Protein AF-A0A916B3X2-F1 (afdb_monomer_lite)

Structure (mmCIF, N/CA/C/O backbone):
data_AF-A0A916B3X2-F1
#
_entry.id   AF-A0A916B3X2-F1
#
loop_
_atom_site.group_PDB
_atom_site.id
_atom_site.type_symbol
_atom_site.label_atom_id
_atom_site.label_alt_id
_atom_site.label_comp_id
_atom_site.label_asym_id
_atom_site.label_entity_id
_atom_site.label_seq_id
_atom_site.pdbx_PDB_ins_code
_atom_site.Cartn_x
_atom_site.Cartn_y
_atom_site.Cartn_z
_atom_site.occupancy
_atom_site.B_iso_or_equiv
_atom_site.auth_seq_id
_atom_site.auth_comp_id
_atom_site.auth_asym_id
_atom_site.auth_atom_id
_atom_site.pdbx_PDB_model_num
ATOM 1 N N . MET A 1 1 ? -13.892 13.746 -0.405 1.00 46.38 1 MET A N 1
ATOM 2 C CA . MET A 1 1 ? -12.508 13.239 -0.547 1.00 46.38 1 MET A CA 1
ATOM 3 C C . MET A 1 1 ? -11.479 14.327 -0.901 1.00 46.38 1 MET A C 1
ATOM 5 O O . MET A 1 1 ? -11.494 14.867 -2.006 1.00 46.38 1 MET A O 1
ATOM 9 N N . THR A 1 2 ? -10.559 14.638 0.023 1.00 48.09 2 THR A N 1
ATOM 10 C CA . THR A 1 2 ? -9.383 15.510 -0.202 1.00 48.09 2 THR A CA 1
ATOM 11 C C . THR A 1 2 ? -8.121 14.660 -0.315 1.00 48.09 2 THR A C 1
ATOM 13 O O . THR A 1 2 ? -7.848 13.841 0.558 1.00 48.09 2 THR A O 1
ATOM 16 N N . ILE A 1 3 ? -7.329 14.882 -1.368 1.00 56.41 3 ILE A N 1
ATOM 17 C CA . ILE A 1 3 ? -6.047 14.202 -1.596 1.00 56.41 3 ILE A CA 1
ATOM 18 C C . ILE A 1 3 ? -4.921 15.230 -1.486 1.00 56.41 3 ILE A C 1
ATOM 20 O O . ILE A 1 3 ? -4.857 16.172 -2.278 1.00 56.41 3 ILE A O 1
ATOM 24 N N . LEU A 1 4 ? -4.008 15.033 -0.537 1.00 57.81 4 LEU A N 1
ATOM 25 C CA . LEU A 1 4 ? -2.743 15.756 -0.467 1.00 57.81 4 LEU A CA 1
ATOM 26 C C . LEU A 1 4 ? -1.629 14.848 -0.988 1.00 57.81 4 LEU A C 1
ATOM 28 O O . LEU A 1 4 ? -1.343 13.813 -0.396 1.00 57.81 4 LEU A O 1
ATOM 32 N N . SER A 1 5 ? -0.980 15.252 -2.078 1.00 52.78 5 SER A N 1
ATOM 33 C CA . SER A 1 5 ? 0.181 14.551 -2.628 1.00 52.78 5 SER A CA 1
ATOM 34 C C . SER A 1 5 ? 1.399 15.465 -2.600 1.00 52.78 5 SER A C 1
ATOM 36 O O . SER A 1 5 ? 1.420 16.503 -3.261 1.00 52.78 5 SER A O 1
ATOM 38 N N . LEU A 1 6 ? 2.431 15.054 -1.870 1.00 64.81 6 LEU A N 1
ATOM 39 C CA . LEU A 1 6 ? 3.747 15.680 -1.872 1.00 64.81 6 LEU A CA 1
ATOM 40 C C . LEU A 1 6 ? 4.713 14.777 -2.619 1.00 64.81 6 LEU A C 1
ATOM 42 O O . LEU A 1 6 ? 4.700 13.561 -2.444 1.00 64.81 6 LEU A O 1
ATOM 46 N N . SER A 1 7 ? 5.572 15.363 -3.443 1.00 61.66 7 SER A N 1
ATOM 47 C CA . SER A 1 7 ? 6.546 14.584 -4.190 1.00 61.66 7 SER A CA 1
ATOM 48 C C . SER A 1 7 ? 7.860 15.307 -4.406 1.00 61.66 7 SER A C 1
ATOM 50 O O . SER A 1 7 ? 7.881 16.525 -4.578 1.00 61.66 7 SER A O 1
ATOM 52 N N . LYS A 1 8 ? 8.955 14.545 -4.432 1.00 70.88 8 LYS A N 1
ATOM 53 C CA . LYS A 1 8 ? 10.305 15.066 -4.626 1.00 70.88 8 LYS A CA 1
ATOM 54 C C . L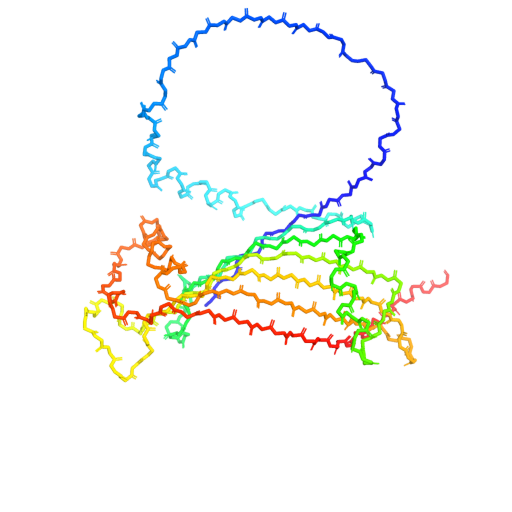YS A 1 8 ? 11.115 14.165 -5.548 1.00 70.88 8 LYS A C 1
ATOM 56 O O . LYS A 1 8 ? 11.146 12.949 -5.368 1.00 70.88 8 LYS A O 1
ATOM 61 N N . CYS A 1 9 ? 11.798 14.780 -6.504 1.00 69.88 9 CYS A N 1
ATOM 62 C CA . CYS A 1 9 ? 12.710 14.104 -7.418 1.00 69.88 9 CYS A CA 1
ATOM 63 C C . CYS A 1 9 ? 14.167 14.289 -6.973 1.00 69.88 9 CYS A C 1
ATOM 65 O O . CYS A 1 9 ? 14.523 15.337 -6.431 1.00 69.88 9 CYS A O 1
ATOM 67 N N . TYR A 1 10 ? 15.012 13.292 -7.232 1.00 68.62 10 TYR A N 1
ATOM 68 C CA . TYR A 1 10 ? 16.447 13.327 -6.943 1.00 68.62 10 TYR A CA 1
ATOM 69 C C . TYR A 1 10 ? 17.249 12.939 -8.192 1.00 68.62 10 TYR A C 1
ATOM 71 O O . TYR A 1 10 ? 16.928 11.945 -8.843 1.00 68.62 10 TYR A O 1
ATOM 79 N N . SER A 1 11 ? 18.312 13.689 -8.501 1.00 63.09 11 SER A N 1
ATOM 80 C CA . SER A 1 11 ? 19.342 13.306 -9.478 1.00 63.09 11 SER A CA 1
ATOM 81 C C . SER A 1 11 ? 20.688 13.130 -8.767 1.00 63.09 11 SER A C 1
ATOM 83 O O . SER A 1 11 ? 21.041 13.905 -7.870 1.00 63.09 11 SER A O 1
ATOM 85 N N . ARG A 1 12 ? 21.458 12.096 -9.123 1.00 57.06 12 ARG A N 1
ATOM 86 C CA . ARG A 1 12 ? 22.863 11.996 -8.721 1.00 57.06 12 ARG A CA 1
ATOM 87 C C . ARG A 1 12 ? 23.694 12.840 -9.679 1.00 57.06 12 ARG A C 1
ATOM 89 O O . ARG A 1 12 ? 24.046 12.396 -10.768 1.00 57.06 12 ARG A O 1
ATOM 96 N N . GLN A 1 13 ? 24.136 14.016 -9.240 1.00 44.09 13 GLN A N 1
ATOM 97 C CA . GLN A 1 13 ? 25.367 14.563 -9.807 1.00 44.09 13 GLN A CA 1
ATOM 98 C C . GLN A 1 13 ? 26.501 13.586 -9.462 1.00 44.09 13 GLN A C 1
ATOM 100 O O . GLN A 1 13 ? 26.776 13.338 -8.286 1.00 44.09 13 GLN A O 1
ATOM 105 N N . ARG A 1 14 ? 27.146 12.982 -10.473 1.00 39.09 14 ARG A N 1
ATOM 106 C CA . ARG A 1 14 ? 28.410 12.260 -10.263 1.00 39.09 14 ARG A CA 1
ATOM 107 C C . ARG A 1 14 ? 29.406 13.268 -9.695 1.00 39.09 14 ARG A C 1
ATOM 109 O O . ARG A 1 14 ? 29.894 14.121 -10.427 1.00 39.09 14 ARG A O 1
ATOM 116 N N . ALA A 1 15 ? 29.687 13.176 -8.400 1.00 34.88 15 ALA A N 1
ATOM 117 C CA . ALA A 1 15 ? 30.745 13.945 -7.769 1.00 34.88 15 ALA A CA 1
ATOM 118 C C . ALA A 1 15 ? 32.089 13.506 -8.367 1.00 34.88 15 ALA A C 1
ATOM 120 O O . ALA A 1 15 ? 32.650 12.475 -7.995 1.00 34.88 15 ALA A O 1
ATOM 121 N N . THR A 1 16 ? 32.590 14.271 -9.333 1.00 30.88 16 THR A N 1
ATOM 122 C CA . THR A 1 16 ? 34.013 14.287 -9.660 1.00 30.88 16 THR A CA 1
ATOM 123 C C . THR A 1 16 ? 34.763 14.852 -8.456 1.00 30.88 16 THR A C 1
ATOM 125 O O . THR A 1 16 ? 34.408 15.893 -7.911 1.00 30.88 16 THR A O 1
ATOM 128 N N . VAL A 1 17 ? 35.758 14.089 -8.022 1.00 35.34 17 VAL A N 1
ATOM 129 C CA . VAL A 1 17 ? 36.706 14.348 -6.936 1.00 35.34 17 VAL A CA 1
ATOM 130 C C . VAL A 1 17 ? 37.280 15.766 -7.002 1.00 35.34 17 VAL A C 1
ATOM 132 O O . VAL A 1 17 ? 37.828 16.114 -8.037 1.00 35.34 17 VAL A O 1
ATOM 135 N N . GLU A 1 18 ? 37.251 16.513 -5.888 1.00 31.47 18 GLU A N 1
ATOM 136 C CA . GLU A 1 18 ? 38.404 17.298 -5.410 1.00 31.47 18 GLU A CA 1
ATOM 137 C C . GLU A 1 18 ? 38.232 17.846 -3.972 1.00 31.47 18 GLU A C 1
ATOM 139 O O . GLU A 1 18 ? 37.487 18.778 -3.701 1.00 31.47 18 GLU A O 1
ATOM 144 N N . SER A 1 19 ? 39.036 17.267 -3.072 1.00 33.69 19 SER A N 1
ATOM 145 C CA . SER A 1 19 ? 39.791 17.908 -1.982 1.00 33.69 19 SER A CA 1
ATOM 146 C C . SER A 1 19 ? 39.107 18.519 -0.731 1.00 33.69 19 SER A C 1
ATOM 148 O O . SER A 1 19 ? 38.342 19.472 -0.776 1.00 33.69 19 SER A O 1
ATOM 150 N N . ASN A 1 20 ? 39.602 18.021 0.412 1.00 31.09 20 ASN A N 1
ATOM 151 C CA . ASN A 1 20 ? 39.911 18.723 1.667 1.00 31.09 20 ASN A CA 1
ATOM 152 C C . ASN A 1 20 ? 38.777 19.203 2.592 1.00 31.09 20 ASN A C 1
ATOM 154 O O . ASN A 1 20 ? 38.354 20.351 2.541 1.00 31.09 20 ASN A O 1
ATOM 158 N N . CYS A 1 21 ? 38.503 18.406 3.633 1.00 25.00 21 CYS A N 1
ATOM 159 C CA . CYS A 1 21 ? 38.534 18.944 4.998 1.00 25.00 21 CYS A CA 1
ATOM 160 C C . CYS A 1 21 ? 38.938 17.852 6.003 1.00 25.00 21 CYS A C 1
ATOM 162 O O . CYS A 1 21 ? 38.231 16.872 6.229 1.00 25.00 21 CYS A O 1
ATOM 164 N N . SER A 1 22 ? 40.128 18.018 6.568 1.00 28.94 22 SER A N 1
ATOM 165 C CA . SER A 1 22 ? 40.747 17.170 7.581 1.00 28.94 22 SER A CA 1
ATOM 166 C C . SER A 1 22 ? 40.235 17.479 8.993 1.00 28.94 22 SER A C 1
ATOM 168 O O . SER A 1 22 ? 40.173 18.641 9.374 1.00 28.94 22 SER A O 1
ATOM 170 N N . LEU A 1 23 ? 39.995 16.408 9.758 1.00 30.09 23 LEU A N 1
ATOM 171 C CA . LEU A 1 23 ? 40.274 16.211 11.193 1.00 30.09 23 LEU A CA 1
ATOM 172 C C . LEU A 1 23 ? 39.857 17.292 12.213 1.00 30.09 23 LEU A C 1
ATOM 174 O O . LEU A 1 23 ? 40.509 18.319 12.343 1.00 30.09 23 LEU A O 1
ATOM 178 N N . ALA A 1 24 ? 38.964 16.903 13.129 1.00 25.80 24 ALA A N 1
ATOM 179 C CA . ALA A 1 24 ? 39.269 16.917 14.565 1.00 25.80 24 ALA A CA 1
ATOM 180 C C . ALA A 1 24 ? 38.352 15.932 15.308 1.00 25.80 24 ALA A C 1
ATOM 182 O O . ALA A 1 24 ? 37.131 16.066 15.319 1.00 25.80 24 ALA A O 1
ATOM 183 N N . ALA A 1 25 ? 38.967 14.917 15.909 1.00 27.64 25 ALA A N 1
ATOM 184 C CA . ALA A 1 25 ? 38.339 14.009 16.852 1.00 27.64 25 ALA A CA 1
ATOM 185 C C . ALA A 1 25 ? 38.455 14.597 18.262 1.00 27.64 25 ALA A C 1
ATOM 187 O O . ALA A 1 25 ? 39.553 14.972 18.665 1.00 27.64 25 ALA A O 1
ATOM 188 N N . GLU A 1 26 ? 37.381 14.565 19.052 1.00 28.20 26 GLU A N 1
ATOM 189 C CA . GLU A 1 26 ? 37.514 14.593 20.509 1.00 28.20 26 GLU A CA 1
ATOM 190 C C . GLU A 1 26 ? 36.511 13.636 21.168 1.00 28.20 26 GLU A C 1
ATOM 192 O O . GLU A 1 26 ? 35.293 13.750 21.041 1.00 28.20 26 GLU A O 1
ATOM 197 N N . LYS A 1 27 ? 37.064 12.631 21.856 1.00 30.81 27 LYS A N 1
ATOM 198 C CA . LYS A 1 27 ? 36.358 11.673 22.711 1.00 30.81 27 LYS A CA 1
ATOM 199 C C . LYS A 1 27 ? 36.011 12.345 24.038 1.00 30.81 27 LYS A C 1
ATOM 201 O O . LYS A 1 27 ? 36.919 12.751 24.759 1.00 30.81 27 LYS A O 1
ATOM 206 N N . LYS A 1 28 ? 34.753 12.249 24.481 1.00 28.11 28 LYS A N 1
ATOM 207 C CA . LYS A 1 28 ? 34.446 12.221 25.921 1.00 28.11 28 LYS A CA 1
ATOM 208 C C . LYS A 1 28 ? 33.270 11.294 26.231 1.00 28.11 28 LYS A C 1
ATOM 210 O O . LYS A 1 28 ? 32.134 11.538 25.848 1.00 28.11 28 LYS A O 1
ATOM 215 N N . LYS A 1 29 ? 33.587 10.204 26.937 1.00 31.88 29 LYS A N 1
ATOM 216 C CA . LYS A 1 29 ? 32.658 9.249 27.559 1.00 31.88 29 LYS A CA 1
ATOM 217 C C . LYS A 1 29 ? 31.767 9.967 28.582 1.00 31.88 29 LYS A C 1
ATOM 219 O O . LYS A 1 29 ? 32.295 10.558 29.524 1.00 31.88 29 LYS A O 1
ATOM 224 N N . ARG A 1 30 ? 30.450 9.776 28.498 1.00 26.91 30 ARG A N 1
ATOM 225 C CA . ARG A 1 30 ? 29.581 9.696 29.681 1.00 26.91 30 ARG A CA 1
ATOM 226 C C . ARG A 1 30 ? 28.404 8.766 29.395 1.00 26.91 30 ARG A C 1
ATOM 228 O O . ARG A 1 30 ? 27.641 8.979 28.467 1.00 26.91 30 ARG A O 1
ATOM 235 N N . SER A 1 31 ? 28.348 7.702 30.187 1.00 29.56 31 SER A N 1
ATOM 236 C CA . SER A 1 31 ? 27.248 6.752 30.291 1.00 29.56 31 SER A CA 1
ATOM 237 C C . SER A 1 31 ? 26.130 7.405 31.095 1.00 29.56 31 SER A C 1
ATOM 239 O O . SER A 1 31 ? 26.364 7.743 32.254 1.00 29.56 31 SER A O 1
ATOM 241 N N . THR A 1 32 ? 24.938 7.514 30.519 1.00 28.05 32 THR A N 1
ATOM 242 C CA . THR A 1 32 ? 23.683 7.693 31.258 1.00 28.05 32 THR A CA 1
ATOM 243 C C . THR A 1 32 ? 22.563 7.025 30.470 1.00 28.05 32 THR A C 1
ATOM 245 O O . THR A 1 32 ? 22.386 7.298 29.287 1.00 28.05 32 THR A O 1
ATOM 248 N N . SER A 1 33 ? 21.878 6.108 31.150 1.00 28.75 33 SER A N 1
ATOM 249 C CA . SER A 1 33 ? 20.656 5.409 30.753 1.00 28.75 33 SER A CA 1
ATOM 250 C C . SER A 1 33 ? 19.617 6.376 30.178 1.00 28.75 33 SER A C 1
ATOM 252 O O . SER A 1 33 ? 19.266 7.339 30.852 1.00 28.75 33 SER A O 1
ATOM 254 N N . ILE A 1 34 ? 19.129 6.114 28.963 1.00 34.81 34 ILE A N 1
ATOM 255 C CA . ILE A 1 34 ? 17.988 6.813 28.354 1.00 34.81 34 ILE A CA 1
ATOM 256 C C . ILE A 1 34 ? 16.871 5.777 28.222 1.00 34.81 34 ILE A C 1
ATOM 258 O O . ILE A 1 34 ? 16.624 5.225 27.157 1.00 34.81 34 ILE A O 1
ATOM 262 N N . ASN A 1 35 ? 16.271 5.454 29.361 1.00 32.94 35 ASN A N 1
ATOM 263 C CA . ASN A 1 35 ? 14.877 5.051 29.424 1.00 32.94 35 ASN A CA 1
ATOM 264 C C . ASN A 1 35 ? 14.185 6.209 30.148 1.00 32.94 35 ASN A C 1
ATOM 266 O O . ASN A 1 35 ? 14.745 6.727 31.113 1.00 32.94 35 ASN A O 1
ATOM 270 N N . ASP A 1 36 ? 13.026 6.607 29.637 1.00 33.47 36 ASP A N 1
ATOM 271 C CA . ASP A 1 36 ? 12.212 7.759 30.037 1.00 33.47 36 ASP A CA 1
ATOM 272 C C . ASP A 1 36 ? 12.739 9.117 29.557 1.00 33.47 36 ASP A C 1
ATOM 274 O O . ASP A 1 36 ? 13.712 9.641 30.086 1.00 33.47 36 ASP A O 1
ATOM 278 N N . GLN A 1 37 ? 12.062 9.671 28.539 1.00 31.58 37 GLN A N 1
ATOM 279 C CA . GLN A 1 37 ? 11.774 11.098 28.268 1.00 31.58 37 GLN A CA 1
ATOM 280 C C . GLN A 1 37 ? 11.573 11.316 26.754 1.00 31.58 37 GLN A C 1
ATOM 282 O O . GLN A 1 37 ? 12.345 12.013 26.098 1.00 31.58 37 GLN A O 1
ATOM 287 N N . ILE A 1 38 ? 10.516 10.733 26.180 1.00 33.00 38 ILE A N 1
ATOM 288 C CA . ILE A 1 38 ? 9.926 11.281 24.949 1.00 33.00 38 ILE A CA 1
ATOM 289 C C . ILE A 1 38 ? 8.885 12.303 25.422 1.00 33.00 38 ILE A C 1
ATOM 291 O O . ILE A 1 38 ? 7.904 11.902 26.051 1.00 33.00 38 ILE A O 1
ATOM 295 N N . PRO A 1 39 ? 9.084 13.619 25.222 1.00 33.72 39 PRO A N 1
ATOM 296 C CA . PRO A 1 39 ? 8.104 14.594 25.659 1.00 33.72 39 PRO A CA 1
ATOM 297 C C . PRO A 1 39 ? 6.879 14.500 24.752 1.00 33.72 39 PRO A C 1
ATOM 299 O O . PRO A 1 39 ? 6.985 14.524 23.527 1.00 33.72 39 PRO A O 1
ATOM 302 N N . PHE A 1 40 ? 5.715 14.408 25.386 1.00 43.06 40 PHE A N 1
ATOM 303 C CA . PHE A 1 40 ? 4.391 14.544 24.794 1.00 43.06 40 PHE A CA 1
ATOM 304 C C . PHE A 1 40 ? 4.333 15.853 23.985 1.00 43.06 40 PHE A C 1
ATOM 306 O O . PHE A 1 40 ? 4.167 16.944 24.539 1.00 43.06 40 PHE A O 1
ATOM 313 N N . VAL A 1 41 ? 4.559 15.772 22.670 1.00 41.22 41 VAL A N 1
ATOM 314 C CA . VAL A 1 41 ? 4.486 16.930 21.772 1.00 41.22 41 VAL A CA 1
ATOM 315 C C . VAL A 1 41 ? 3.034 17.395 21.769 1.00 41.22 41 VAL A C 1
ATOM 317 O O . VAL A 1 41 ? 2.146 16.686 21.308 1.00 41.22 41 VAL A O 1
ATOM 320 N N . SER A 1 42 ? 2.768 18.574 22.340 1.00 47.91 42 SER A N 1
ATOM 321 C CA . SER A 1 42 ? 1.395 19.069 22.481 1.00 47.91 42 SER A CA 1
ATOM 322 C C . SER A 1 42 ? 0.678 19.128 21.123 1.00 47.91 42 SER A C 1
ATOM 324 O O . SER A 1 42 ? 1.266 19.562 20.126 1.00 47.91 42 SER A O 1
ATOM 326 N N . LYS A 1 43 ? -0.615 18.766 21.104 1.00 38.47 43 LYS A N 1
ATOM 327 C CA . LYS A 1 43 ? -1.489 18.723 19.911 1.00 38.47 43 LYS A CA 1
ATOM 328 C C . LYS A 1 43 ? -1.410 19.987 19.027 1.00 38.47 43 LYS A C 1
ATOM 330 O O . LYS A 1 43 ? -1.610 19.920 17.818 1.00 38.47 43 LYS A O 1
ATOM 335 N N . ARG A 1 44 ? -1.064 21.149 19.603 1.00 41.75 44 ARG A N 1
ATOM 336 C CA . ARG A 1 44 ? -0.886 22.427 18.883 1.00 41.75 44 ARG A CA 1
ATOM 337 C C . ARG A 1 44 ? 0.396 22.494 18.047 1.00 41.75 44 ARG A C 1
ATOM 339 O O . ARG A 1 44 ? 0.370 23.063 16.963 1.00 41.75 44 ARG A O 1
ATOM 346 N N . VAL A 1 45 ? 1.497 21.915 18.525 1.00 50.56 45 VAL A N 1
ATOM 347 C CA . VAL A 1 45 ? 2.792 21.921 17.817 1.00 50.56 45 VAL A CA 1
ATOM 348 C C . VAL A 1 45 ? 2.738 20.991 16.604 1.00 50.56 45 VAL A C 1
ATOM 350 O O . VAL A 1 45 ? 3.233 21.346 15.538 1.00 50.56 45 VAL A O 1
ATOM 353 N N . PHE A 1 46 ? 2.047 19.854 16.728 1.00 47.66 46 PHE A N 1
ATOM 354 C CA . PHE A 1 46 ? 1.835 18.924 15.619 1.00 47.66 46 PHE A CA 1
ATOM 355 C C . PHE A 1 46 ? 0.911 19.508 14.533 1.00 47.66 46 PHE A C 1
ATOM 357 O O . PHE A 1 46 ? 1.247 19.444 13.354 1.00 47.66 46 PHE A O 1
ATOM 364 N N . ARG A 1 47 ? -0.183 20.193 14.917 1.00 40.38 47 ARG A N 1
ATOM 365 C CA . ARG A 1 47 ? -1.055 20.923 13.970 1.00 40.38 47 ARG A CA 1
ATOM 366 C C . ARG A 1 47 ? -0.293 21.979 13.157 1.00 40.38 47 ARG A C 1
ATOM 368 O O . ARG A 1 47 ? -0.534 22.101 11.963 1.00 40.38 47 ARG A O 1
ATOM 375 N N . VAL A 1 48 ? 0.649 22.707 13.767 1.00 48.31 48 VAL A N 1
ATOM 376 C CA . VAL A 1 48 ? 1.481 23.706 13.063 1.00 48.31 48 VAL A CA 1
ATOM 377 C C . VAL A 1 48 ? 2.520 23.049 12.147 1.00 48.31 48 VAL A C 1
ATOM 379 O O . VAL A 1 48 ? 2.764 23.567 11.061 1.00 48.31 48 VAL A O 1
ATOM 382 N N . LEU A 1 49 ? 3.095 21.906 12.535 1.00 46.94 49 LEU A N 1
ATOM 383 C CA . LEU A 1 49 ? 4.036 21.146 11.698 1.00 46.94 49 LEU A CA 1
ATOM 384 C C . LEU A 1 49 ? 3.364 20.509 10.470 1.00 46.94 49 LEU A C 1
ATOM 386 O O . LEU A 1 49 ? 3.975 20.421 9.410 1.00 46.94 49 LEU A O 1
ATOM 390 N N . LEU A 1 50 ? 2.099 20.104 10.589 1.00 43.62 50 LEU A N 1
ATOM 391 C CA . LEU A 1 50 ? 1.346 19.506 9.485 1.00 43.62 50 LEU A CA 1
ATOM 392 C C . LEU A 1 50 ? 0.793 20.575 8.520 1.00 43.62 50 LEU A C 1
ATOM 394 O O . LEU A 1 50 ? 0.830 20.389 7.306 1.00 43.62 50 LEU A O 1
ATOM 398 N N . LEU A 1 51 ? 0.392 21.745 9.042 1.00 40.59 51 LEU A N 1
ATOM 399 C CA . LEU A 1 51 ? 0.059 22.934 8.238 1.00 40.59 51 LEU A CA 1
ATOM 400 C C . LEU A 1 51 ? 1.283 23.588 7.579 1.00 40.59 51 LEU A C 1
ATOM 402 O O . LEU A 1 51 ? 1.147 24.170 6.505 1.00 40.59 51 LEU A O 1
ATOM 406 N N . SER A 1 52 ? 2.479 23.491 8.167 1.00 39.53 52 SER A N 1
ATOM 407 C CA . SER A 1 52 ? 3.703 23.977 7.516 1.00 39.53 52 SER A CA 1
ATOM 408 C C . SER A 1 52 ? 4.188 23.040 6.405 1.00 39.53 52 SER A C 1
ATOM 410 O O . SER A 1 52 ? 4.765 23.515 5.426 1.00 39.53 52 SER A O 1
ATOM 412 N N . LEU A 1 53 ? 3.869 21.741 6.484 1.00 41.50 53 LEU A N 1
ATOM 413 C CA . LEU A 1 53 ? 4.093 20.778 5.399 1.00 41.50 53 LEU A CA 1
ATOM 414 C C . LEU A 1 53 ? 3.194 21.050 4.173 1.00 41.50 53 LEU A C 1
ATOM 416 O O . LEU A 1 53 ? 3.598 20.777 3.044 1.00 41.50 53 LEU A O 1
ATOM 420 N N . LEU A 1 54 ? 2.017 21.652 4.385 1.00 38.69 54 LEU A N 1
ATOM 421 C CA . LEU A 1 54 ? 1.043 22.029 3.348 1.00 38.69 54 LEU A CA 1
ATOM 422 C C . LEU A 1 54 ? 1.457 23.240 2.483 1.00 38.69 54 LEU A C 1
ATOM 424 O O . LEU A 1 54 ? 0.870 23.440 1.423 1.00 38.69 54 LEU A O 1
ATOM 428 N N . VAL A 1 55 ? 2.455 24.042 2.885 1.00 37.00 55 VAL A N 1
ATOM 429 C CA . VAL A 1 55 ? 2.814 25.303 2.184 1.00 37.00 55 VAL A CA 1
ATOM 430 C C . VAL A 1 55 ? 4.167 25.247 1.461 1.00 37.00 55 VAL A C 1
ATOM 432 O O . VAL A 1 55 ? 4.510 26.161 0.713 1.00 37.00 55 VAL A O 1
ATOM 435 N N . THR A 1 56 ? 4.922 24.151 1.554 1.00 39.00 56 THR A N 1
ATOM 436 C CA . THR A 1 56 ? 6.099 23.977 0.684 1.00 39.00 56 THR A CA 1
ATOM 437 C C . THR A 1 56 ? 5.703 23.286 -0.615 1.00 39.00 56 THR A C 1
ATOM 439 O O . THR A 1 56 ? 5.942 22.100 -0.815 1.00 39.00 56 THR A O 1
ATOM 442 N N . GLY A 1 57 ? 5.090 24.051 -1.520 1.00 40.47 57 GLY A N 1
ATOM 443 C CA . GLY A 1 57 ? 5.095 23.708 -2.937 1.00 40.47 57 GLY A CA 1
ATOM 444 C C . GLY A 1 57 ? 6.548 23.669 -3.396 1.00 40.47 57 GLY A C 1
ATOM 445 O O . GLY A 1 57 ? 7.150 24.711 -3.644 1.00 40.47 57 GLY A O 1
ATOM 446 N N . ILE A 1 58 ? 7.151 22.479 -3.412 1.00 42.91 58 ILE A N 1
ATOM 447 C CA . ILE A 1 58 ? 8.486 22.300 -3.972 1.00 42.91 58 ILE A CA 1
ATOM 448 C C . ILE A 1 58 ? 8.321 22.499 -5.470 1.00 42.91 58 ILE A C 1
ATOM 450 O O . ILE A 1 58 ? 7.774 21.648 -6.168 1.00 42.91 58 ILE A O 1
ATOM 454 N N . ASP A 1 59 ? 8.763 23.665 -5.919 1.00 36.06 59 ASP A N 1
ATOM 455 C CA . ASP A 1 59 ? 8.879 24.057 -7.311 1.00 36.06 59 ASP A CA 1
ATOM 456 C C . ASP A 1 59 ? 9.774 23.021 -8.012 1.00 36.06 59 ASP A C 1
ATOM 458 O O . ASP A 1 59 ? 11.006 23.080 -7.970 1.00 36.06 59 ASP A O 1
ATOM 462 N N . CYS A 1 60 ? 9.156 21.975 -8.566 1.00 39.34 60 CYS A N 1
ATOM 463 C CA . CYS A 1 60 ? 9.842 20.974 -9.364 1.00 39.34 60 CYS A CA 1
ATOM 464 C C . CYS A 1 60 ? 10.127 21.620 -10.717 1.00 39.34 60 CYS A C 1
ATOM 466 O O . CYS A 1 60 ? 9.389 21.457 -11.688 1.00 39.34 60 CYS A O 1
ATOM 468 N N . ARG A 1 61 ? 11.193 22.421 -10.766 1.00 37.50 61 ARG A N 1
ATOM 469 C CA . ARG A 1 61 ? 11.770 22.855 -12.033 1.00 37.50 61 ARG A CA 1
ATOM 470 C C . ARG A 1 61 ? 12.273 21.615 -12.752 1.00 37.50 61 ARG A C 1
ATOM 472 O O . ARG A 1 61 ? 13.237 21.013 -12.298 1.00 37.50 61 ARG A O 1
ATOM 479 N N . ALA A 1 62 ? 11.576 21.258 -13.828 1.00 36.88 62 ALA A N 1
ATOM 480 C CA . ALA A 1 62 ? 11.858 20.130 -14.699 1.00 36.88 62 ALA A CA 1
ATOM 481 C C . ALA A 1 62 ? 13.328 20.125 -15.147 1.00 36.88 62 ALA A C 1
ATOM 483 O O . ALA A 1 62 ? 13.724 20.870 -16.039 1.00 36.88 62 ALA A O 1
ATOM 484 N N . GLU A 1 63 ? 14.127 19.271 -14.517 1.00 40.56 63 GLU A N 1
ATOM 485 C CA . GLU A 1 63 ? 15.435 18.847 -15.000 1.00 40.56 63 GLU A CA 1
ATOM 486 C C . GLU A 1 63 ? 15.234 17.427 -15.552 1.00 40.56 63 GLU A C 1
ATOM 488 O O . GLU A 1 63 ? 14.762 16.540 -14.845 1.00 40.56 63 GLU A O 1
ATOM 493 N N . GLU A 1 64 ? 15.477 17.224 -16.849 1.00 49.19 64 GLU A N 1
ATOM 494 C CA . GLU A 1 64 ? 14.955 16.086 -17.634 1.00 49.19 64 GLU A CA 1
ATOM 495 C C . GLU A 1 64 ? 15.438 14.680 -17.213 1.00 49.19 64 GLU A C 1
ATOM 497 O O . GLU A 1 64 ? 14.949 13.690 -17.751 1.00 49.19 64 GLU A O 1
ATOM 502 N N . ASN A 1 65 ? 16.343 14.545 -16.238 1.00 55.62 65 ASN A N 1
ATOM 503 C CA . ASN A 1 65 ? 16.874 13.254 -15.790 1.00 55.62 65 ASN A CA 1
ATOM 504 C C . ASN A 1 65 ? 16.934 13.161 -14.261 1.00 55.62 65 ASN A C 1
ATOM 506 O O . ASN A 1 65 ? 17.963 13.428 -13.640 1.00 55.62 65 ASN A O 1
ATOM 510 N N . TYR A 1 66 ? 15.826 12.752 -13.648 1.00 64.31 66 TYR A N 1
ATOM 511 C CA . TYR A 1 66 ? 15.815 12.333 -12.248 1.00 64.31 66 TYR A CA 1
ATOM 512 C C . TYR A 1 66 ? 16.001 10.827 -12.150 1.00 64.31 66 TYR A C 1
ATOM 514 O O . TYR A 1 66 ? 15.294 10.070 -12.818 1.00 64.31 66 TYR A O 1
ATOM 522 N N . ASP A 1 67 ? 16.912 10.406 -11.279 1.00 81.06 67 ASP A N 1
ATOM 523 C CA . ASP A 1 67 ? 17.214 8.997 -11.031 1.00 81.06 67 ASP A CA 1
ATOM 524 C C . ASP A 1 67 ? 16.173 8.353 -10.124 1.00 81.06 67 ASP A C 1
ATOM 526 O O . ASP A 1 67 ? 15.949 7.150 -10.203 1.00 81.06 67 ASP A O 1
ATOM 530 N N . SER A 1 68 ? 15.523 9.140 -9.263 1.00 85.81 68 SER A N 1
ATOM 531 C CA . SER A 1 68 ? 14.484 8.635 -8.374 1.00 85.81 68 SER A CA 1
ATOM 532 C C . SER A 1 68 ? 13.441 9.684 -8.006 1.00 85.81 68 SER A C 1
ATOM 534 O O . SER A 1 68 ? 13.657 10.893 -8.120 1.00 85.81 68 SER A O 1
ATOM 536 N N . PHE A 1 69 ? 12.293 9.192 -7.561 1.00 86.31 69 PHE A N 1
ATOM 537 C CA . PHE A 1 69 ? 11.127 9.953 -7.155 1.00 86.31 69 PHE A CA 1
ATOM 538 C C . PHE A 1 69 ? 10.583 9.379 -5.852 1.00 86.31 69 PHE A C 1
ATOM 540 O O . PHE A 1 69 ? 10.476 8.164 -5.699 1.00 86.31 69 PHE A O 1
ATOM 547 N N . ILE A 1 70 ? 10.226 10.259 -4.927 1.00 88.31 70 ILE A N 1
ATOM 548 C CA . ILE A 1 70 ? 9.537 9.924 -3.685 1.00 88.31 70 ILE A CA 1
ATOM 549 C C . ILE A 1 70 ? 8.205 10.664 -3.674 1.00 88.31 70 ILE A C 1
ATOM 551 O O . ILE A 1 70 ? 8.159 11.841 -4.034 1.00 88.31 70 ILE A O 1
ATOM 555 N N . SER A 1 71 ? 7.142 10.002 -3.229 1.00 85.69 71 SER A N 1
ATOM 556 C CA . SER A 1 71 ? 5.835 10.607 -3.006 1.00 85.69 71 SER A CA 1
ATOM 557 C C . SER A 1 71 ? 5.237 10.169 -1.680 1.00 85.69 71 SER A C 1
ATOM 559 O O . SER A 1 71 ? 5.397 9.028 -1.260 1.00 85.69 71 SER A O 1
ATOM 561 N N . LEU A 1 72 ? 4.547 11.100 -1.033 1.00 85.06 72 LEU A N 1
ATOM 562 C CA . LEU A 1 72 ? 3.642 10.847 0.072 1.00 85.06 72 LEU A CA 1
ATOM 563 C C . LEU A 1 72 ? 2.250 11.304 -0.363 1.00 85.06 72 LEU A C 1
ATOM 565 O O . LEU A 1 72 ? 2.076 12.465 -0.733 1.00 85.06 72 LEU A O 1
ATOM 569 N N . GLN A 1 73 ? 1.281 10.402 -0.306 1.00 84.31 73 GLN A N 1
ATOM 570 C CA . GLN A 1 73 ? -0.121 10.657 -0.592 1.00 84.31 73 GLN A CA 1
ATOM 571 C C . GLN A 1 73 ? -0.928 10.395 0.675 1.00 84.31 73 GLN A C 1
ATOM 573 O O . GLN A 1 73 ? -0.826 9.327 1.275 1.00 84.31 73 GLN A O 1
ATOM 578 N N . LEU A 1 74 ? -1.703 11.391 1.084 1.00 81.62 74 LEU A N 1
ATOM 579 C CA . LEU A 1 74 ? -2.640 11.311 2.193 1.00 81.62 74 LEU A CA 1
ATOM 580 C C . LEU A 1 74 ? -4.023 11.644 1.647 1.00 81.62 74 LEU A C 1
ATOM 582 O O . LEU A 1 74 ? -4.242 12.722 1.093 1.00 81.62 74 LEU A O 1
ATOM 586 N N . GLU A 1 75 ? -4.941 10.708 1.795 1.00 74.56 75 GLU A N 1
ATOM 587 C CA . GLU A 1 75 ? -6.331 10.819 1.396 1.00 74.56 75 GLU A CA 1
ATOM 588 C C . GLU A 1 75 ? -7.177 10.798 2.656 1.00 74.56 75 GLU A C 1
ATOM 590 O O . GLU A 1 75 ? -7.030 9.928 3.515 1.00 74.56 75 GLU A O 1
ATOM 595 N N . ASN A 1 76 ? -8.037 11.793 2.795 1.00 67.44 76 ASN A N 1
ATOM 596 C CA . ASN A 1 76 ? -8.947 11.865 3.921 1.00 67.44 76 ASN A CA 1
ATOM 597 C C . ASN A 1 76 ? -10.284 12.428 3.447 1.00 67.44 76 ASN A C 1
ATOM 599 O O . ASN A 1 76 ? -10.325 13.302 2.571 1.00 67.44 76 ASN A O 1
ATOM 603 N N . ASP A 1 77 ? -11.370 11.949 4.038 1.00 58.34 77 ASP A N 1
ATOM 604 C CA . ASP A 1 77 ? -12.703 12.474 3.785 1.00 58.34 77 ASP A CA 1
ATOM 605 C C . ASP A 1 77 ? -13.101 13.668 4.672 1.00 58.34 77 ASP A C 1
ATOM 607 O O . ASP A 1 77 ? -14.191 14.202 4.519 1.00 58.34 77 ASP A O 1
ATOM 611 N N . LEU A 1 78 ? -12.177 14.198 5.490 1.00 48.34 78 LEU A N 1
ATOM 612 C CA . LEU A 1 78 ? -12.331 15.392 6.354 1.00 48.34 78 LEU A CA 1
ATOM 613 C C . LEU A 1 78 ? -12.977 16.645 5.707 1.00 48.34 78 LEU A C 1
ATOM 615 O O . LEU A 1 78 ? -13.273 17.605 6.415 1.00 48.34 78 LEU A O 1
ATOM 619 N N . TRP A 1 79 ? -13.148 16.693 4.382 1.00 44.88 79 TRP A N 1
ATOM 620 C CA . TRP A 1 79 ? -13.651 17.864 3.651 1.00 44.88 79 TRP A CA 1
ATOM 621 C C . TRP A 1 79 ? -14.672 17.532 2.545 1.00 44.88 79 TRP A C 1
ATOM 623 O O . TRP A 1 79 ? -15.005 18.411 1.748 1.00 44.88 79 TRP A O 1
ATOM 633 N N . GLY A 1 80 ? -15.136 16.282 2.442 1.00 40.75 80 GLY A N 1
ATOM 634 C CA . GLY A 1 80 ? -16.157 15.868 1.478 1.00 40.75 80 GLY A CA 1
ATOM 635 C C . GLY A 1 80 ? -17.549 15.928 2.094 1.00 40.75 80 GLY A C 1
ATOM 636 O O . GLY A 1 80 ? -17.766 15.438 3.191 1.00 40.75 80 GLY A O 1
ATOM 637 N N . SER A 1 81 ? -18.507 16.540 1.406 1.00 40.25 81 SER A N 1
ATOM 638 C CA . SER A 1 81 ? -19.926 16.420 1.747 1.00 40.25 81 SER A CA 1
ATOM 639 C C . SER A 1 81 ? -20.333 14.942 1.797 1.00 40.25 81 SER A C 1
ATOM 641 O O . SER A 1 81 ? -20.208 14.319 0.753 1.00 40.25 81 SER A O 1
ATOM 643 N N . ASN A 1 82 ? -20.775 14.443 2.964 1.00 44.38 82 ASN A N 1
ATOM 644 C CA . ASN A 1 82 ? -21.656 13.300 3.328 1.00 44.38 82 ASN A CA 1
ATOM 645 C C . ASN A 1 82 ? -22.051 12.176 2.320 1.00 44.38 82 ASN A C 1
ATOM 647 O O . ASN A 1 82 ? -22.951 11.400 2.627 1.00 44.38 82 ASN A O 1
ATOM 651 N N . ASP A 1 83 ? -21.434 12.040 1.150 1.00 44.66 83 ASP A N 1
ATOM 652 C CA . ASP A 1 83 ? -21.876 11.153 0.066 1.00 44.66 83 ASP A CA 1
ATOM 653 C C . ASP A 1 83 ? -20.903 9.988 -0.199 1.00 44.66 83 ASP A C 1
ATOM 655 O O . ASP A 1 83 ? -21.342 8.935 -0.672 1.00 44.66 83 ASP A O 1
ATOM 659 N N . ASP A 1 84 ? -19.622 10.096 0.175 1.00 43.50 84 ASP A N 1
ATOM 660 C CA . ASP A 1 84 ? -18.629 9.018 0.023 1.00 43.50 84 ASP A CA 1
ATOM 661 C C . ASP A 1 84 ? -18.557 8.162 1.300 1.00 43.50 84 ASP A C 1
ATOM 663 O O . ASP A 1 84 ? -17.541 8.071 1.977 1.00 43.50 84 ASP A O 1
ATOM 667 N N . ARG A 1 85 ? -19.672 7.505 1.628 1.00 49.75 85 ARG A N 1
ATOM 668 C CA . ARG A 1 85 ? -19.970 6.822 2.909 1.00 49.75 85 ARG A CA 1
ATOM 669 C C . ARG A 1 85 ? -19.013 5.704 3.368 1.00 49.75 85 ARG A C 1
ATOM 671 O O . ARG A 1 85 ? -19.316 4.994 4.313 1.00 49.75 85 ARG A O 1
ATOM 678 N N . PHE A 1 86 ? -17.902 5.464 2.677 1.00 53.66 86 PHE A N 1
ATOM 679 C CA . PHE A 1 86 ? -17.381 4.114 2.487 1.00 53.66 86 PHE A CA 1
ATOM 680 C C . PHE A 1 86 ? -15.848 3.976 2.481 1.00 53.66 86 PHE A C 1
ATOM 682 O O . PHE A 1 86 ? -15.368 2.841 2.459 1.00 53.66 86 PHE A O 1
ATOM 689 N N . TYR A 1 87 ? -15.084 5.075 2.497 1.00 54.81 87 TYR A N 1
ATOM 690 C CA . TYR A 1 87 ? -13.615 5.090 2.567 1.00 54.81 87 TYR A CA 1
ATOM 691 C C . TYR A 1 87 ? -13.152 6.229 3.477 1.00 54.81 87 TYR A C 1
ATOM 693 O O . TYR A 1 87 ? -13.368 7.398 3.171 1.00 54.81 87 TYR A O 1
ATOM 701 N N . THR A 1 88 ? -12.511 5.882 4.589 1.00 61.31 88 THR A N 1
ATOM 702 C CA . THR A 1 88 ? -12.304 6.816 5.705 1.00 61.31 88 THR A CA 1
ATOM 703 C C . THR A 1 88 ? -10.945 7.499 5.612 1.00 61.31 88 THR A C 1
ATOM 705 O O . THR A 1 88 ? -10.818 8.710 5.813 1.00 61.31 88 THR A O 1
ATOM 708 N N . HIS A 1 89 ? -9.905 6.730 5.286 1.00 73.81 89 HIS A N 1
ATOM 709 C CA . HIS A 1 89 ? -8.543 7.240 5.228 1.00 73.81 89 HIS A CA 1
ATOM 710 C C . HIS A 1 89 ? -7.644 6.348 4.377 1.00 73.81 89 HIS A C 1
ATOM 712 O O . HIS A 1 89 ? -7.698 5.122 4.476 1.00 73.81 89 HIS A O 1
ATOM 718 N N . GLY A 1 90 ? -6.755 6.965 3.603 1.00 81.00 90 GLY A N 1
ATOM 719 C CA . GLY A 1 90 ? -5.654 6.259 2.965 1.00 81.00 90 GLY A CA 1
ATOM 720 C C . GLY A 1 90 ? -4.360 7.029 3.082 1.00 81.00 90 GLY A C 1
ATOM 721 O O . GLY A 1 90 ? -4.300 8.220 2.785 1.00 81.00 90 GLY A O 1
ATOM 722 N N . SER A 1 91 ? -3.298 6.345 3.479 1.00 87.38 91 SER A N 1
ATOM 723 C CA . SER A 1 91 ? -1.959 6.918 3.499 1.00 87.38 91 SER A CA 1
ATOM 724 C C . SER A 1 91 ? -1.014 6.042 2.703 1.00 87.38 91 SER A C 1
ATOM 726 O O . SER A 1 91 ? -1.122 4.815 2.701 1.00 87.38 91 SER A O 1
ATOM 728 N N . LYS A 1 92 ? -0.111 6.675 1.959 1.00 91.38 92 LYS A N 1
ATOM 729 C CA . LYS A 1 92 ? 0.753 5.961 1.033 1.00 91.38 92 LYS A CA 1
ATOM 730 C C . LYS A 1 92 ? 2.069 6.677 0.832 1.00 91.38 92 LYS A C 1
ATOM 732 O O . LYS A 1 92 ? 2.102 7.858 0.497 1.00 91.38 92 LYS A O 1
ATOM 737 N N . PHE A 1 93 ? 3.156 5.942 0.990 1.00 93.25 93 PHE A N 1
ATOM 738 C CA . PHE A 1 93 ? 4.498 6.384 0.659 1.00 93.25 93 PHE A CA 1
ATOM 739 C C . PHE A 1 93 ? 5.015 5.563 -0.514 1.00 93.25 93 PHE A C 1
ATOM 741 O O . PHE A 1 93 ? 5.038 4.337 -0.449 1.00 93.25 93 PHE A O 1
ATOM 748 N N . SER A 1 94 ? 5.480 6.236 -1.559 1.00 92.44 94 SER A N 1
ATOM 749 C CA . SER A 1 94 ? 5.990 5.611 -2.775 1.00 92.44 94 SER A CA 1
ATOM 750 C C . SER A 1 94 ? 7.416 6.079 -3.043 1.00 92.44 94 SER A C 1
ATOM 752 O O . SER A 1 94 ? 7.725 7.267 -2.961 1.00 92.44 94 SER A O 1
ATOM 754 N N . TRP A 1 95 ? 8.279 5.153 -3.440 1.00 93.12 95 TRP A N 1
ATOM 755 C CA . TRP A 1 95 ? 9.615 5.423 -3.952 1.00 93.12 95 TRP A CA 1
ATOM 756 C C . TRP A 1 95 ? 9.798 4.693 -5.280 1.00 93.12 95 TRP A C 1
ATOM 758 O O . TRP A 1 95 ? 9.553 3.494 -5.377 1.00 93.12 95 TRP A O 1
ATOM 768 N N . ALA A 1 96 ? 10.228 5.411 -6.311 1.00 90.69 96 ALA A N 1
ATOM 769 C CA . ALA A 1 96 ? 10.520 4.866 -7.629 1.00 90.69 96 ALA A CA 1
ATOM 770 C C . ALA A 1 96 ? 11.911 5.308 -8.081 1.00 90.69 96 ALA A C 1
ATOM 772 O O . ALA A 1 96 ? 12.350 6.414 -7.768 1.00 90.69 96 ALA A O 1
ATOM 773 N N . THR A 1 97 ? 12.604 4.458 -8.828 1.00 89.88 97 THR A N 1
ATOM 774 C CA . THR A 1 97 ? 13.974 4.697 -9.282 1.00 89.88 97 THR A CA 1
ATOM 775 C C . THR A 1 97 ? 14.207 4.138 -10.685 1.00 89.88 97 THR A C 1
ATOM 777 O O . THR A 1 97 ? 13.511 3.217 -11.123 1.00 89.88 97 THR A O 1
ATOM 780 N N . ASN A 1 98 ? 15.183 4.711 -11.388 1.00 87.94 98 ASN A N 1
ATOM 781 C CA . ASN A 1 98 ? 15.706 4.211 -12.660 1.00 87.94 98 ASN A CA 1
ATOM 782 C C . ASN A 1 98 ? 16.876 3.224 -12.458 1.00 87.94 98 ASN A C 1
ATOM 784 O O . ASN A 1 98 ? 17.431 2.731 -13.437 1.00 87.94 98 ASN A O 1
ATOM 788 N N . GLU A 1 99 ? 17.290 2.964 -11.211 1.00 88.69 99 GLU A N 1
ATOM 789 C CA . GLU A 1 99 ? 18.244 1.889 -10.910 1.00 88.69 99 GLU A CA 1
ATOM 790 C C . GLU A 1 99 ? 17.679 0.532 -11.376 1.00 88.69 99 GLU A C 1
ATOM 792 O O . GLU A 1 99 ? 16.454 0.360 -11.391 1.00 88.69 99 GLU A O 1
ATOM 797 N N . PRO A 1 100 ? 18.535 -0.446 -11.728 1.00 88.94 100 PRO A N 1
ATOM 798 C CA . PRO A 1 100 ? 18.075 -1.758 -12.169 1.00 88.94 100 PRO A CA 1
ATOM 799 C C . PRO A 1 100 ? 17.149 -2.419 -11.147 1.00 88.94 100 PRO A C 1
ATOM 801 O O . PRO A 1 100 ? 17.428 -2.415 -9.944 1.00 88.94 100 PRO A O 1
ATOM 804 N N . ALA A 1 101 ? 16.055 -3.005 -11.627 1.00 92.19 101 ALA A N 1
ATOM 805 C CA . ALA A 1 101 ? 15.116 -3.717 -10.779 1.00 92.19 101 ALA A CA 1
ATOM 806 C C . ALA A 1 101 ? 15.767 -4.925 -10.075 1.00 92.19 101 ALA A C 1
ATOM 808 O O . ALA A 1 101 ? 16.636 -5.593 -10.649 1.00 92.19 101 ALA A O 1
ATOM 809 N N . PRO A 1 102 ? 15.311 -5.270 -8.856 1.00 92.94 102 PRO A N 1
ATOM 810 C CA . PRO A 1 102 ? 15.649 -6.535 -8.221 1.00 92.94 102 PRO A CA 1
ATOM 811 C C . PRO A 1 102 ? 15.441 -7.727 -9.160 1.00 92.94 102 PRO A C 1
ATOM 813 O O . PRO A 1 102 ? 14.421 -7.825 -9.846 1.00 92.94 102 PRO A O 1
ATOM 816 N N . GLU A 1 103 ? 16.375 -8.679 -9.138 1.00 94.38 103 GLU A N 1
ATOM 817 C CA . GLU A 1 103 ? 16.410 -9.787 -10.101 1.00 94.38 103 GLU A CA 1
ATOM 818 C C . GLU A 1 103 ? 15.101 -10.594 -10.146 1.00 94.38 103 GLU A C 1
ATOM 820 O O . GLU A 1 103 ? 14.678 -11.034 -11.214 1.00 94.38 103 GLU A O 1
ATOM 825 N N . PHE A 1 104 ? 14.420 -10.756 -9.007 1.00 94.38 104 PHE A N 1
ATOM 826 C CA . PHE A 1 104 ? 13.156 -11.492 -8.948 1.00 94.38 104 PHE A CA 1
ATOM 827 C C . PHE A 1 104 ? 12.042 -10.827 -9.775 1.00 94.38 104 PHE A C 1
ATOM 829 O O . PHE A 1 104 ? 11.270 -11.539 -10.415 1.00 94.38 104 PHE A O 1
ATOM 836 N N . LEU A 1 105 ? 11.981 -9.488 -9.820 1.00 93.94 105 LEU A N 1
ATOM 837 C CA . LEU A 1 105 ? 11.021 -8.763 -10.657 1.00 93.94 105 LEU A CA 1
ATOM 838 C C . LEU A 1 105 ? 11.356 -8.961 -12.132 1.00 93.94 105 LEU A C 1
ATOM 840 O O . LEU A 1 105 ? 10.471 -9.271 -12.927 1.00 93.94 105 LEU A O 1
ATOM 844 N N . THR A 1 106 ? 12.636 -8.863 -12.492 1.00 93.06 106 THR A N 1
ATOM 845 C CA . THR A 1 106 ? 13.099 -9.079 -13.869 1.00 93.06 106 THR A CA 1
ATOM 846 C C . THR A 1 106 ? 12.788 -10.497 -14.346 1.00 93.06 106 THR A C 1
ATOM 848 O O . THR A 1 106 ? 12.189 -10.659 -15.410 1.00 93.06 106 THR A O 1
ATOM 851 N N . ARG A 1 107 ? 13.083 -11.524 -13.539 1.00 93.94 107 ARG A N 1
ATOM 852 C CA . ARG A 1 107 ? 12.726 -12.922 -13.837 1.00 93.94 107 ARG A CA 1
ATOM 853 C C . ARG A 1 107 ? 11.218 -13.105 -13.982 1.00 93.94 107 ARG A C 1
ATOM 855 O O . ARG A 1 107 ? 10.766 -13.807 -14.880 1.00 93.94 107 ARG A O 1
ATOM 862 N N . LEU A 1 108 ? 10.423 -12.445 -13.142 1.00 92.19 108 LEU A N 1
ATOM 863 C CA . LEU A 1 108 ? 8.968 -12.530 -13.226 1.00 92.19 108 LEU A CA 1
ATOM 864 C C . LEU A 1 108 ? 8.430 -11.936 -14.535 1.00 92.19 108 LEU A C 1
ATOM 866 O O . LEU A 1 108 ? 7.510 -12.500 -15.119 1.00 92.19 108 LEU A O 1
ATOM 870 N N . THR A 1 109 ? 9.037 -10.861 -15.051 1.00 91.88 109 THR A N 1
ATOM 871 C CA . THR A 1 109 ? 8.672 -10.337 -16.380 1.00 91.88 109 THR A CA 1
ATOM 872 C C . THR A 1 109 ? 8.997 -11.306 -17.516 1.00 91.88 109 THR A C 1
ATOM 874 O O . THR A 1 109 ? 8.270 -11.348 -18.501 1.00 91.88 109 THR A O 1
ATOM 877 N N . GLU A 1 110 ? 10.054 -12.110 -17.385 1.00 91.38 110 GLU A N 1
ATOM 878 C CA . GLU A 1 110 ? 10.466 -13.092 -18.399 1.00 91.38 110 GLU A CA 1
ATOM 879 C C . GLU A 1 110 ? 9.536 -14.307 -18.456 1.00 91.38 110 GLU A C 1
ATOM 881 O O . GLU A 1 110 ? 9.382 -14.915 -19.514 1.00 91.38 110 GLU A O 1
ATOM 886 N N . LEU A 1 111 ? 8.870 -14.627 -17.344 1.00 91.81 111 LEU A N 1
ATOM 887 C CA . LEU A 1 111 ? 7.857 -15.681 -17.281 1.00 91.81 111 LEU A CA 1
ATOM 888 C C . LEU A 1 111 ? 6.539 -15.292 -17.970 1.00 91.81 111 LEU A C 1
ATOM 890 O O . LEU A 1 111 ? 5.698 -16.156 -18.216 1.00 91.81 111 LEU A O 1
ATOM 894 N N . LEU A 1 112 ? 6.340 -14.010 -18.287 1.00 89.38 112 LEU A N 1
ATOM 895 C CA . LEU A 1 112 ? 5.097 -13.498 -18.853 1.00 89.38 112 LEU A CA 1
ATOM 896 C C . LEU A 1 112 ? 5.277 -13.223 -20.351 1.00 89.38 112 LEU A C 1
ATOM 898 O O . LEU A 1 112 ? 5.827 -12.186 -20.723 1.00 89.38 112 LEU A O 1
ATOM 902 N N . PRO A 1 113 ? 4.760 -14.086 -21.246 1.00 86.31 113 PRO A N 1
ATOM 903 C CA . PRO A 1 113 ? 5.025 -13.991 -22.686 1.00 86.31 113 PRO A CA 1
ATOM 904 C C . PRO A 1 113 ? 4.461 -12.717 -23.337 1.00 86.31 113 PRO A C 1
ATOM 906 O O . PRO A 1 113 ? 4.846 -12.349 -24.445 1.00 86.31 113 PRO A O 1
ATOM 909 N N . PHE A 1 114 ? 3.537 -12.037 -22.660 1.00 85.44 114 PHE A N 1
ATOM 910 C CA . PHE A 1 114 ? 2.940 -10.776 -23.095 1.00 85.44 114 PHE A CA 1
ATOM 911 C C . PHE A 1 114 ? 3.652 -9.533 -22.534 1.00 85.44 114 PHE A C 1
ATOM 913 O O . PHE A 1 114 ? 3.333 -8.414 -22.952 1.00 85.44 114 PHE A O 1
ATOM 920 N N . TYR A 1 115 ? 4.606 -9.693 -21.610 1.00 89.25 115 TYR A N 1
ATOM 921 C CA . TYR A 1 115 ? 5.353 -8.574 -21.050 1.00 89.25 115 TYR A CA 1
ATOM 922 C C . TYR A 1 115 ? 6.444 -8.134 -22.029 1.00 89.25 115 TYR A C 1
ATOM 924 O O . TYR A 1 115 ? 7.367 -8.876 -22.353 1.00 89.25 115 TYR A O 1
ATOM 932 N N . LYS A 1 116 ? 6.352 -6.891 -22.506 1.00 88.56 116 LYS A N 1
ATOM 933 C CA . LYS A 1 116 ? 7.382 -6.292 -23.366 1.00 88.56 116 LYS A CA 1
ATOM 934 C C . LYS A 1 116 ? 8.274 -5.379 -22.543 1.00 88.56 116 LYS A C 1
ATOM 936 O O . LYS A 1 116 ? 7.772 -4.419 -21.953 1.00 88.56 116 LYS A O 1
ATOM 941 N N . LYS A 1 117 ? 9.574 -5.671 -22.558 1.00 89.25 117 LYS A N 1
ATOM 942 C CA . LYS A 1 117 ? 10.624 -4.789 -22.042 1.00 89.25 117 LYS A CA 1
ATOM 943 C C . LYS A 1 117 ? 10.871 -3.650 -23.039 1.00 89.25 117 LYS A C 1
ATOM 945 O O . LYS A 1 117 ? 10.682 -3.814 -24.245 1.00 89.25 117 LYS A O 1
ATOM 950 N N . GLY A 1 118 ? 11.260 -2.495 -22.523 1.00 86.69 118 GLY A N 1
ATOM 951 C CA . GLY A 1 118 ? 11.508 -1.274 -23.285 1.00 86.69 118 GLY A CA 1
ATOM 952 C C . GLY A 1 118 ? 12.802 -0.593 -22.843 1.00 86.69 118 GLY A C 1
ATOM 953 O O . GLY A 1 118 ? 13.399 -1.022 -21.862 1.00 86.69 118 GLY A O 1
ATOM 954 N N . PRO A 1 119 ? 13.255 0.452 -23.553 1.00 85.06 119 PRO A N 1
ATOM 955 C CA . PRO A 1 119 ? 14.510 1.139 -23.240 1.00 85.06 119 PRO A CA 1
ATOM 956 C C . PRO A 1 119 ? 14.499 1.894 -21.906 1.00 85.06 119 PRO A C 1
ATOM 958 O O . PRO A 1 119 ? 15.563 2.173 -21.367 1.00 85.06 119 PRO A O 1
ATOM 961 N N . ILE A 1 120 ? 13.322 2.255 -21.392 1.00 87.31 120 ILE A N 1
ATOM 962 C CA . ILE A 1 120 ? 13.186 2.945 -20.108 1.00 87.31 120 ILE A CA 1
ATOM 963 C C . ILE A 1 120 ? 12.608 1.947 -19.115 1.00 87.31 120 ILE A C 1
ATOM 965 O O . ILE A 1 120 ? 11.447 1.561 -19.256 1.00 87.31 120 ILE A O 1
ATOM 969 N N . GLU A 1 121 ? 13.408 1.565 -18.127 1.00 90.31 121 GLU A N 1
ATOM 970 C CA . GLU A 1 121 ? 13.011 0.745 -16.983 1.00 90.31 121 GLU A CA 1
ATOM 971 C C . GLU A 1 121 ? 12.846 1.639 -15.750 1.00 90.31 121 GLU A C 1
ATOM 973 O O . GLU A 1 121 ? 13.626 2.564 -15.522 1.00 90.31 121 GLU A O 1
ATOM 978 N N . ARG A 1 122 ? 11.814 1.363 -14.956 1.00 91.00 122 ARG A N 1
ATOM 979 C CA . ARG A 1 122 ? 11.651 1.899 -13.607 1.00 91.00 122 ARG A CA 1
ATOM 980 C C . ARG A 1 122 ? 11.185 0.799 -12.688 1.00 91.00 122 ARG A C 1
ATOM 982 O O . ARG A 1 122 ? 10.304 0.028 -13.062 1.00 91.00 122 ARG A O 1
ATOM 989 N N . HIS A 1 123 ? 11.687 0.781 -11.469 1.00 94.31 123 HIS A N 1
ATOM 990 C CA . HIS A 1 123 ? 11.103 -0.035 -10.417 1.00 94.31 123 HIS A CA 1
ATOM 991 C C . HIS A 1 123 ? 10.803 0.818 -9.197 1.00 94.31 123 HIS A C 1
ATOM 993 O O . HIS A 1 123 ? 11.298 1.938 -9.060 1.00 94.31 123 HIS A O 1
ATOM 999 N N . GLY A 1 124 ? 9.953 0.306 -8.322 1.00 94.44 124 GLY A N 1
ATOM 1000 C CA . GLY A 1 124 ? 9.580 1.039 -7.130 1.00 94.44 124 GLY A CA 1
ATOM 1001 C C . GLY A 1 124 ? 9.024 0.159 -6.037 1.00 94.44 124 GLY A C 1
ATOM 1002 O O . GLY A 1 124 ? 8.701 -1.012 -6.247 1.00 94.44 124 GLY A O 1
ATOM 1003 N N . PHE A 1 125 ? 8.927 0.777 -4.872 1.00 95.81 125 PHE A N 1
ATOM 1004 C CA . PHE A 1 125 ? 8.321 0.238 -3.675 1.00 95.81 125 PHE A CA 1
ATOM 1005 C C . PHE A 1 125 ? 7.315 1.242 -3.149 1.00 95.81 125 PHE A C 1
ATOM 1007 O O . PHE A 1 125 ? 7.506 2.454 -3.253 1.00 95.81 125 PHE A O 1
ATOM 1014 N N . GLU A 1 126 ? 6.249 0.735 -2.568 1.00 95.88 126 GLU A N 1
ATOM 1015 C CA . GLU A 1 126 ? 5.229 1.561 -1.965 1.00 95.88 126 GLU A CA 1
ATOM 1016 C C . GLU A 1 126 ? 4.685 0.855 -0.737 1.00 95.88 126 GLU A C 1
ATOM 1018 O O . GLU A 1 126 ? 4.388 -0.328 -0.790 1.00 95.88 126 GLU A O 1
ATOM 1023 N N . ILE A 1 127 ? 4.575 1.572 0.371 1.00 97.00 127 ILE A N 1
ATOM 1024 C CA . ILE A 1 127 ? 3.867 1.100 1.554 1.00 97.00 127 ILE A CA 1
ATOM 1025 C C . ILE A 1 127 ? 2.638 1.974 1.723 1.00 97.00 127 ILE A C 1
ATOM 1027 O O . ILE A 1 127 ? 2.722 3.199 1.589 1.00 97.00 127 ILE A O 1
ATOM 1031 N N . GLY A 1 128 ? 1.498 1.356 1.982 1.00 95.25 128 GLY A N 1
ATOM 1032 C CA . GLY A 1 128 ? 0.266 2.090 2.191 1.00 95.25 128 GLY A CA 1
ATOM 1033 C C . GLY A 1 128 ? -0.684 1.370 3.121 1.00 95.25 128 GLY A C 1
ATOM 1034 O O . GLY A 1 128 ? -0.562 0.170 3.356 1.00 95.25 128 GLY A O 1
ATOM 1035 N N . GLN A 1 129 ? -1.630 2.134 3.643 1.00 95.00 129 GLN A N 1
ATOM 1036 C CA . GLN A 1 129 ? -2.703 1.653 4.491 1.00 95.00 129 GLN A CA 1
ATOM 1037 C C . GLN A 1 129 ? -4.011 2.271 4.006 1.00 95.00 129 GLN A C 1
ATOM 1039 O O . GLN A 1 129 ? -4.055 3.470 3.725 1.00 95.00 129 GLN A O 1
ATOM 1044 N N . ALA A 1 130 ? -5.053 1.455 3.884 1.00 92.75 130 ALA A N 1
ATOM 1045 C CA . ALA A 1 130 ? -6.408 1.895 3.572 1.00 92.75 130 ALA A CA 1
ATOM 1046 C C . ALA A 1 130 ? -7.349 1.476 4.702 1.00 92.75 130 ALA A C 1
ATOM 1048 O O . ALA A 1 130 ? -7.338 0.311 5.088 1.00 92.75 130 ALA A O 1
ATOM 1049 N N . ILE A 1 131 ? -8.150 2.412 5.208 1.00 90.94 131 ILE A N 1
ATOM 1050 C CA . ILE A 1 131 ? -9.065 2.220 6.337 1.00 90.94 131 ILE A CA 1
ATOM 1051 C C . ILE A 1 131 ? -10.506 2.422 5.863 1.00 90.94 131 ILE A C 1
ATOM 1053 O O . ILE A 1 131 ? -10.826 3.405 5.185 1.00 90.94 131 ILE A O 1
ATOM 1057 N N . PHE A 1 132 ? -11.370 1.495 6.259 1.00 90.06 132 PHE A N 1
ATOM 1058 C CA . PHE A 1 132 ? -12.791 1.451 5.955 1.00 90.06 132 PHE A CA 1
ATOM 1059 C C . PHE A 1 132 ? -13.572 1.356 7.266 1.00 90.06 132 PHE A C 1
ATOM 1061 O O . PHE A 1 132 ? -13.256 0.528 8.120 1.00 90.06 132 PHE A O 1
ATOM 1068 N N . THR A 1 133 ? -14.598 2.188 7.415 1.00 88.56 133 THR A N 1
ATOM 1069 C CA . THR A 1 133 ? -15.486 2.198 8.584 1.00 88.56 133 THR A CA 1
ATOM 1070 C C . THR A 1 133 ? -16.948 2.190 8.135 1.00 88.56 133 THR A C 1
ATOM 1072 O O . THR A 1 133 ? -17.220 2.650 7.022 1.00 88.56 133 THR A O 1
ATOM 1075 N N . PRO A 1 134 ? -17.884 1.690 8.960 1.00 88.31 134 PRO A N 1
ATOM 1076 C CA . PRO A 1 134 ? -19.314 1.897 8.744 1.00 88.31 134 PRO A CA 1
ATOM 1077 C C . PRO A 1 134 ? -19.681 3.387 8.761 1.00 88.31 134 PRO A C 1
ATOM 1079 O O . PRO A 1 134 ? -18.875 4.239 9.150 1.00 88.31 134 PRO A O 1
ATOM 1082 N N . GLU A 1 135 ? -20.912 3.688 8.349 1.00 83.19 135 GLU A N 1
ATOM 1083 C CA . GLU A 1 135 ? -21.482 5.038 8.373 1.00 83.19 135 GLU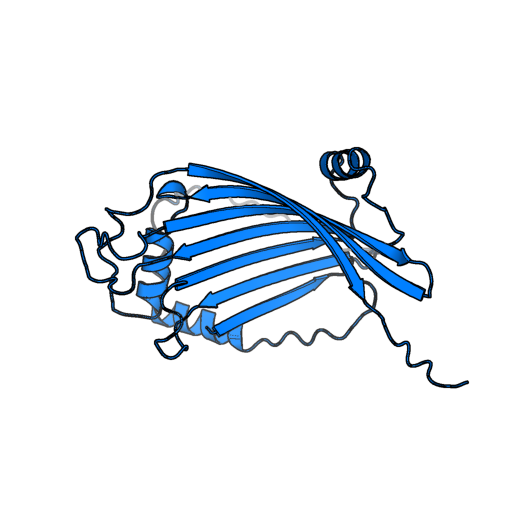 A CA 1
ATOM 1084 C C . GLU A 1 135 ? -21.639 5.559 9.813 1.00 83.19 135 GLU A C 1
ATOM 1086 O O . GLU A 1 135 ? -21.273 6.699 10.100 1.00 83.19 135 GLU A O 1
ATOM 1091 N N . ASP A 1 136 ? -22.127 4.715 10.729 1.00 85.75 136 ASP A N 1
ATOM 1092 C CA . ASP A 1 136 ? -22.195 5.023 12.162 1.00 85.75 136 ASP A CA 1
ATOM 1093 C C . ASP A 1 136 ? -20.949 4.494 12.882 1.00 85.75 136 ASP A C 1
ATOM 1095 O O . ASP A 1 136 ? -20.860 3.318 13.237 1.00 85.75 136 ASP A O 1
ATOM 1099 N N . ILE A 1 137 ? -19.975 5.384 13.088 1.00 85.62 137 ILE A N 1
ATOM 1100 C CA . ILE A 1 137 ? -18.721 5.056 13.776 1.00 85.62 137 ILE A CA 1
ATOM 1101 C C . ILE A 1 137 ? -18.827 5.077 15.309 1.00 85.62 137 ILE A C 1
ATOM 1103 O O . ILE A 1 137 ? -17.906 4.628 15.992 1.00 85.62 137 ILE A O 1
ATOM 1107 N N . GLU A 1 138 ? -19.916 5.609 15.868 1.00 87.06 138 GLU A N 1
ATOM 1108 C CA . GLU A 1 138 ? -20.141 5.660 17.321 1.00 87.06 138 GLU A CA 1
ATOM 1109 C C . GLU A 1 138 ? -20.848 4.392 17.829 1.00 87.06 138 GLU A C 1
ATOM 1111 O O . GLU A 1 138 ? -20.859 4.119 19.035 1.00 87.06 138 GLU A O 1
ATOM 1116 N N . ALA A 1 139 ? -21.408 3.588 16.921 1.00 87.75 139 ALA A N 1
ATOM 1117 C CA . ALA A 1 139 ? -21.970 2.284 17.233 1.00 87.75 139 ALA A CA 1
ATOM 1118 C C . ALA A 1 139 ? -20.905 1.326 17.795 1.00 87.75 139 ALA A C 1
ATOM 1120 O O . ALA A 1 139 ? -19.880 1.046 17.175 1.00 87.75 139 ALA A O 1
ATOM 1121 N N . THR A 1 140 ? -21.186 0.769 18.974 1.00 90.62 140 THR A N 1
ATOM 1122 C CA . THR A 1 140 ? -20.343 -0.246 19.631 1.00 90.62 140 THR A CA 1
ATOM 1123 C C . THR A 1 140 ? -20.654 -1.670 19.171 1.00 90.62 140 THR A C 1
ATOM 1125 O O . THR A 1 140 ? -19.824 -2.568 19.296 1.00 90.62 140 THR A O 1
ATOM 1128 N N . ALA A 1 141 ? -21.873 -1.904 18.683 1.00 91.75 141 ALA A N 1
ATOM 1129 C CA . ALA A 1 141 ? -22.314 -3.204 18.197 1.00 91.75 141 ALA A CA 1
ATOM 1130 C C . ALA A 1 141 ? -22.022 -3.356 16.700 1.00 91.75 141 ALA A C 1
ATOM 1132 O O . ALA A 1 141 ? -22.044 -2.376 15.956 1.00 91.75 141 ALA A O 1
ATOM 1133 N N . LEU A 1 142 ? -21.821 -4.598 16.256 1.00 90.69 142 LEU A N 1
ATOM 1134 C CA . LEU A 1 142 ? -21.744 -4.928 14.836 1.00 90.69 142 LEU A CA 1
ATOM 1135 C C . LEU A 1 142 ? -23.010 -4.461 14.099 1.00 90.69 142 LEU A C 1
ATOM 1137 O O . LEU A 1 142 ? -24.131 -4.786 14.496 1.00 90.69 142 LEU A O 1
ATOM 1141 N N . ILE A 1 143 ? -22.814 -3.746 12.993 1.00 90.56 143 ILE A N 1
ATOM 1142 C CA . ILE A 1 143 ? -23.877 -3.323 12.081 1.00 90.56 143 ILE A CA 1
ATOM 1143 C C . ILE A 1 143 ? -23.921 -4.318 10.918 1.00 90.56 143 ILE A C 1
ATOM 1145 O O . ILE A 1 143 ? -23.125 -4.225 9.991 1.00 90.56 143 ILE A O 1
ATOM 1149 N N . GLU A 1 144 ? -24.832 -5.293 10.971 1.00 90.50 144 GLU A N 1
ATOM 1150 C CA . GLU A 1 144 ? -24.892 -6.387 9.981 1.00 90.50 144 GLU A CA 1
ATOM 1151 C C . GLU A 1 144 ? -25.243 -5.917 8.556 1.00 90.50 144 GLU A C 1
ATOM 1153 O O . GLU A 1 144 ? -24.830 -6.546 7.581 1.00 90.50 144 GLU A O 1
ATOM 1158 N N . ASP A 1 145 ? -25.981 -4.811 8.434 1.00 90.81 145 ASP A N 1
ATOM 1159 C CA . ASP A 1 145 ? -26.441 -4.253 7.155 1.00 90.81 145 ASP A CA 1
ATOM 1160 C C . ASP A 1 145 ? -25.485 -3.190 6.564 1.00 90.81 145 ASP A C 1
ATOM 1162 O O . ASP A 1 145 ? -25.805 -2.568 5.547 1.00 90.81 145 ASP A O 1
ATOM 1166 N N . ASP A 1 146 ? -24.310 -2.980 7.171 1.00 87.69 146 ASP A N 1
ATOM 1167 C CA . ASP A 1 146 ? -23.257 -2.081 6.678 1.00 87.69 146 ASP A CA 1
ATOM 1168 C C . ASP A 1 146 ? -21.896 -2.803 6.623 1.00 87.69 146 ASP A C 1
ATOM 1170 O O . ASP A 1 146 ? -21.753 -3.971 6.987 1.00 87.69 146 ASP A O 1
ATOM 1174 N N . ARG A 1 147 ? -20.867 -2.130 6.106 1.00 86.75 147 ARG A N 1
ATOM 1175 C CA . ARG A 1 147 ? -19.506 -2.663 6.074 1.00 86.75 147 ARG A CA 1
ATOM 1176 C C . ARG A 1 147 ? -18.925 -2.753 7.489 1.00 86.75 147 ARG A C 1
ATOM 1178 O O . ARG A 1 147 ? -19.085 -1.821 8.277 1.00 86.75 147 ARG A O 1
ATOM 1185 N N . PRO A 1 148 ? -18.169 -3.814 7.794 1.00 91.38 148 PRO A N 1
ATOM 1186 C CA . PRO A 1 148 ? -17.407 -3.862 9.027 1.00 91.38 148 PRO A CA 1
ATOM 1187 C C . PRO A 1 148 ? -16.271 -2.837 8.992 1.00 91.38 148 PRO A C 1
ATOM 1189 O O . PRO A 1 148 ? -15.825 -2.394 7.927 1.00 91.38 148 PRO A O 1
ATOM 1192 N N . TYR A 1 149 ? -15.748 -2.532 10.175 1.00 92.69 149 TYR A N 1
ATOM 1193 C CA . TYR A 1 149 ? -14.427 -1.935 10.284 1.00 92.69 149 TYR A CA 1
ATOM 1194 C C . TYR A 1 149 ? -13.395 -2.852 9.626 1.00 92.69 149 TYR A C 1
ATOM 1196 O O . TYR A 1 149 ? -13.379 -4.067 9.844 1.00 92.69 149 TYR A O 1
ATOM 1204 N N . ALA A 1 150 ? -12.535 -2.274 8.799 1.00 94.00 150 ALA A N 1
ATOM 1205 C CA . ALA A 1 150 ? -11.438 -2.993 8.179 1.00 94.00 150 ALA A CA 1
ATOM 1206 C C . ALA A 1 150 ? -10.303 -2.031 7.859 1.00 94.00 150 ALA A C 1
ATOM 1208 O O . ALA A 1 150 ? -10.514 -0.895 7.437 1.00 94.00 150 ALA A O 1
ATOM 1209 N N . SER A 1 151 ? -9.079 -2.515 7.987 1.00 95.12 151 SER A N 1
ATOM 1210 C CA . SER A 1 151 ? -7.907 -1.820 7.482 1.00 95.12 151 SER A CA 1
ATOM 1211 C C . SER A 1 151 ? -7.042 -2.793 6.698 1.00 95.12 151 SER A C 1
ATOM 1213 O O . SER A 1 151 ? -7.009 -3.982 7.000 1.00 95.12 151 SER A O 1
ATOM 1215 N N . TRP A 1 152 ? -6.398 -2.290 5.650 1.00 96.50 152 TRP A N 1
ATOM 1216 C CA . TRP A 1 152 ? -5.528 -3.031 4.747 1.00 96.50 152 TRP A CA 1
ATOM 1217 C C . TRP A 1 152 ? -4.163 -2.357 4.715 1.00 96.50 152 TRP A C 1
ATOM 1219 O O . TRP A 1 152 ? -4.013 -1.300 4.099 1.00 96.50 152 TRP A O 1
ATOM 1229 N N . LEU A 1 153 ? -3.172 -2.971 5.362 1.00 97.88 153 LEU A N 1
ATOM 1230 C CA . LEU A 1 153 ? -1.780 -2.521 5.353 1.00 97.88 153 LEU A CA 1
ATOM 1231 C C . LEU A 1 153 ? -1.003 -3.344 4.331 1.00 97.88 153 LEU A C 1
ATOM 1233 O O . LEU A 1 153 ? -0.967 -4.571 4.419 1.00 97.88 153 LEU A O 1
ATOM 1237 N N . TYR A 1 154 ? -0.364 -2.678 3.374 1.00 97.75 154 TYR A N 1
ATOM 1238 C CA . TYR A 1 154 ? 0.256 -3.349 2.242 1.00 97.75 154 TYR A CA 1
ATOM 1239 C C . TYR A 1 154 ? 1.612 -2.781 1.845 1.00 97.75 154 TYR A C 1
ATOM 1241 O O . TYR A 1 154 ? 1.902 -1.593 1.989 1.00 97.75 154 TYR A O 1
ATOM 1249 N N . LEU A 1 155 ? 2.419 -3.666 1.267 1.00 97.75 155 LEU A N 1
ATOM 1250 C CA . LEU A 1 155 ? 3.644 -3.372 0.552 1.00 97.75 155 LEU A CA 1
ATOM 1251 C C . LEU A 1 155 ? 3.465 -3.746 -0.921 1.00 97.75 155 LEU A C 1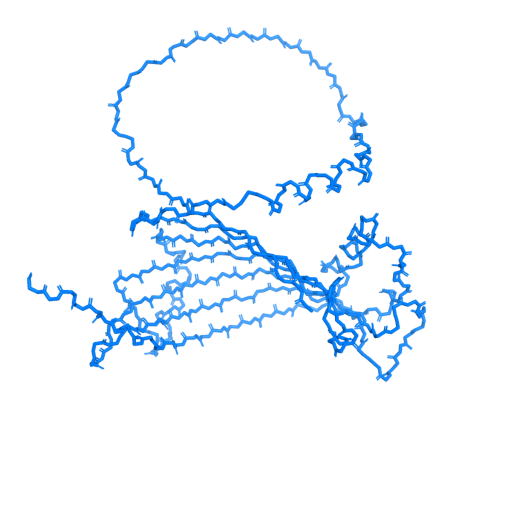
ATOM 1253 O O . LEU A 1 155 ? 3.154 -4.881 -1.282 1.00 97.75 155 LEU A O 1
ATOM 1257 N N . ASN A 1 156 ? 3.738 -2.771 -1.765 1.00 96.94 156 ASN A N 1
ATOM 1258 C CA . ASN A 1 156 ? 3.752 -2.832 -3.206 1.00 96.94 156 ASN A CA 1
ATOM 1259 C C . ASN A 1 156 ? 5.197 -2.807 -3.699 1.00 96.94 156 ASN A C 1
ATOM 1261 O O . ASN A 1 156 ? 6.013 -2.008 -3.242 1.00 96.94 156 ASN A O 1
ATOM 1265 N N . THR A 1 157 ? 5.517 -3.641 -4.679 1.00 96.69 157 THR A N 1
ATOM 1266 C CA . THR A 1 157 ? 6.750 -3.522 -5.457 1.00 96.69 157 THR A CA 1
ATOM 1267 C C . THR A 1 157 ? 6.485 -3.861 -6.908 1.00 96.69 157 THR A C 1
ATOM 1269 O O . THR A 1 157 ? 5.686 -4.745 -7.216 1.00 96.69 157 THR A O 1
ATOM 1272 N N . GLY A 1 158 ? 7.116 -3.143 -7.825 1.00 95.81 158 GLY A N 1
ATOM 1273 C CA . GLY A 1 158 ? 6.812 -3.317 -9.233 1.00 95.81 158 GLY A CA 1
ATOM 1274 C C . GLY A 1 158 ? 7.908 -2.848 -10.160 1.00 95.81 158 GLY A C 1
ATOM 1275 O O . GLY A 1 158 ? 8.801 -2.099 -9.773 1.00 95.81 158 GLY A O 1
ATOM 1276 N N . ILE A 1 159 ? 7.799 -3.303 -11.403 1.00 95.12 159 ILE A N 1
ATOM 1277 C CA . ILE A 1 159 ? 8.690 -2.969 -12.508 1.00 95.12 159 ILE A CA 1
ATOM 1278 C C . ILE A 1 159 ? 7.865 -2.499 -13.706 1.00 95.12 159 ILE A C 1
ATOM 1280 O O . ILE A 1 159 ? 6.919 -3.155 -14.155 1.00 95.12 159 ILE A O 1
ATOM 1284 N N . GLY A 1 160 ? 8.224 -1.333 -14.223 1.00 93.00 160 GLY A N 1
ATOM 1285 C CA . GLY A 1 160 ? 7.602 -0.670 -15.352 1.00 93.00 160 GLY A CA 1
ATOM 1286 C C . GLY A 1 160 ? 8.595 -0.449 -16.483 1.00 93.00 160 GLY A C 1
ATOM 1287 O O . GLY A 1 160 ? 9.711 0.001 -16.256 1.00 93.00 160 GLY A O 1
ATOM 1288 N N . HIS A 1 161 ? 8.160 -0.712 -17.710 1.00 91.31 161 HIS A N 1
ATOM 1289 C CA . HIS A 1 161 ? 8.907 -0.420 -18.922 1.00 91.31 161 HIS A CA 1
ATOM 1290 C C . HIS A 1 161 ? 8.110 0.484 -19.852 1.00 91.31 161 HIS A C 1
ATOM 1292 O O . HIS A 1 161 ? 6.935 0.217 -20.126 1.00 91.31 161 HIS A O 1
ATOM 1298 N N . VAL A 1 162 ? 8.764 1.511 -20.396 1.00 87.94 162 VAL A N 1
ATOM 1299 C CA . VAL A 1 162 ? 8.219 2.292 -21.513 1.00 87.94 162 VAL A CA 1
ATOM 1300 C C . VAL A 1 162 ? 8.849 1.820 -22.816 1.00 87.94 162 VAL A C 1
ATOM 1302 O O . VAL A 1 162 ? 10.071 1.760 -22.925 1.00 87.94 162 VAL A O 1
ATOM 1305 N N . TYR A 1 163 ? 8.021 1.490 -23.808 1.00 86.06 163 TYR A N 1
ATOM 1306 C CA . TYR A 1 163 ? 8.452 1.088 -25.149 1.00 86.06 163 TYR A CA 1
ATOM 1307 C C . TYR A 1 163 ? 7.626 1.776 -26.237 1.00 86.06 163 TYR A C 1
ATOM 1309 O O . TYR A 1 163 ? 6.462 2.125 -26.029 1.00 86.06 163 TYR A O 1
ATOM 1317 N N . ARG A 1 164 ? 8.223 1.936 -27.423 1.00 84.31 164 ARG A N 1
ATOM 1318 C CA . ARG A 1 164 ? 7.537 2.448 -28.615 1.00 84.31 164 ARG A CA 1
ATOM 1319 C C . ARG A 1 164 ? 6.776 1.306 -29.297 1.00 84.31 164 ARG A C 1
ATOM 1321 O O . ARG A 1 164 ? 7.361 0.275 -29.627 1.00 84.31 164 ARG A O 1
ATOM 1328 N N . ASP A 1 165 ? 5.477 1.484 -29.509 1.00 78.50 165 ASP A N 1
ATOM 1329 C CA . ASP A 1 165 ? 4.615 0.560 -30.256 1.00 78.50 165 ASP A CA 1
ATOM 1330 C C . ASP A 1 165 ? 4.455 1.003 -31.718 1.00 78.50 165 ASP A C 1
ATOM 1332 O O . ASP A 1 165 ? 4.821 2.120 -32.095 1.00 78.50 165 ASP A O 1
ATOM 1336 N N . ARG A 1 166 ? 3.891 0.131 -32.562 1.00 72.06 166 ARG A N 1
ATOM 1337 C CA . ARG A 1 166 ? 3.643 0.440 -33.977 1.00 72.06 166 ARG A CA 1
ATOM 1338 C C . ARG A 1 166 ? 2.741 1.680 -34.097 1.00 72.06 166 ARG A C 1
ATOM 1340 O O . ARG A 1 166 ? 1.644 1.708 -33.541 1.00 72.06 166 ARG A O 1
ATOM 1347 N N . GLY A 1 167 ? 3.202 2.686 -34.846 1.00 71.00 167 GLY A N 1
ATOM 1348 C CA . GLY A 1 167 ? 2.487 3.953 -35.060 1.00 71.00 167 GLY A CA 1
ATOM 1349 C C . GLY A 1 167 ? 2.838 5.074 -34.074 1.00 71.00 167 GLY A C 1
ATOM 1350 O O . GLY A 1 167 ? 1.964 5.879 -33.755 1.00 71.00 167 GLY A O 1
ATOM 1351 N N . ASP A 1 168 ? 4.080 5.098 -33.581 1.00 68.94 168 ASP A N 1
ATOM 1352 C CA . ASP A 1 168 ? 4.659 6.173 -32.760 1.00 68.94 168 ASP A CA 1
ATOM 1353 C C . ASP A 1 168 ? 3.906 6.479 -31.463 1.00 68.94 168 ASP A C 1
ATOM 1355 O O . ASP A 1 168 ? 3.746 7.627 -31.052 1.00 68.94 168 ASP A O 1
ATOM 1359 N N . ARG A 1 169 ? 3.432 5.425 -30.795 1.00 77.56 169 ARG A N 1
ATOM 1360 C CA . ARG A 1 169 ? 2.797 5.540 -29.478 1.00 77.56 169 ARG A CA 1
ATOM 1361 C C . ARG A 1 169 ? 3.704 4.967 -28.412 1.00 77.56 169 ARG A C 1
ATOM 1363 O O . ARG A 1 169 ? 4.163 3.832 -28.546 1.00 77.56 169 ARG A O 1
ATOM 1370 N N . ASP A 1 170 ? 3.867 5.706 -27.328 1.00 84.56 170 ASP A N 1
ATOM 1371 C CA . ASP A 1 170 ? 4.505 5.172 -26.138 1.00 84.56 170 ASP A CA 1
ATOM 1372 C C . ASP A 1 170 ? 3.523 4.265 -25.397 1.00 84.56 170 ASP A C 1
ATOM 1374 O O . ASP A 1 170 ? 2.326 4.551 -25.233 1.00 84.56 170 ASP A O 1
ATOM 1378 N N . ARG A 1 171 ? 4.039 3.125 -24.961 1.00 86.44 171 ARG A N 1
ATOM 1379 C CA . ARG A 1 171 ? 3.339 2.154 -24.132 1.00 86.44 171 ARG A CA 1
ATOM 1380 C C . ARG A 1 171 ? 4.081 2.007 -22.822 1.00 86.44 171 ARG A C 1
ATOM 1382 O O . ARG A 1 171 ? 5.295 1.855 -22.823 1.00 86.44 171 ARG A O 1
ATOM 1389 N N . LEU A 1 172 ? 3.333 1.988 -21.729 1.00 89.06 172 LEU A N 1
ATOM 1390 C CA . LEU A 1 172 ? 3.806 1.594 -20.413 1.00 89.06 172 LEU A CA 1
ATOM 1391 C C . LEU A 1 172 ? 3.312 0.174 -20.136 1.00 89.06 172 LEU A C 1
ATOM 1393 O O . LEU A 1 172 ? 2.104 -0.040 -20.061 1.00 89.06 172 LEU A O 1
ATOM 1397 N N . ASN A 1 173 ? 4.235 -0.767 -19.968 1.00 91.75 173 ASN A N 1
ATOM 1398 C CA . ASN A 1 173 ? 3.958 -2.059 -19.349 1.00 91.75 173 ASN A CA 1
ATOM 1399 C C . ASN A 1 173 ? 4.412 -2.003 -17.900 1.00 91.75 173 ASN A C 1
ATOM 1401 O O . ASN A 1 173 ? 5.548 -1.629 -17.644 1.00 91.75 173 ASN A O 1
ATOM 1405 N N . MET A 1 174 ? 3.566 -2.399 -16.964 1.00 92.81 174 MET A N 1
ATOM 1406 C CA . MET A 1 174 ? 3.901 -2.431 -15.550 1.00 92.81 174 MET A CA 1
ATOM 1407 C C . MET A 1 174 ? 3.436 -3.744 -14.942 1.00 92.81 174 MET A C 1
ATOM 1409 O O . MET A 1 174 ? 2.355 -4.238 -15.254 1.00 92.81 174 MET A O 1
ATOM 1413 N N . LEU A 1 175 ? 4.285 -4.301 -14.093 1.00 95.00 175 LEU A N 1
ATOM 1414 C CA . LEU A 1 175 ? 3.988 -5.432 -13.238 1.00 95.00 175 LEU A CA 1
ATOM 1415 C C . LEU A 1 175 ? 4.087 -4.943 -11.802 1.00 95.00 175 LEU A C 1
ATOM 1417 O O . LEU A 1 175 ? 5.092 -4.329 -11.445 1.00 95.00 175 LEU A O 1
ATOM 1421 N N . LEU A 1 176 ? 3.062 -5.215 -11.007 1.00 95.56 176 LEU A N 1
ATOM 1422 C CA . LEU A 1 176 ? 2.998 -4.867 -9.597 1.00 95.56 176 LEU A CA 1
ATOM 1423 C C . LEU A 1 176 ? 2.673 -6.118 -8.783 1.00 95.56 176 LEU A C 1
ATOM 1425 O O . LEU A 1 176 ? 1.763 -6.875 -9.121 1.00 95.56 176 LEU A O 1
ATOM 1429 N N . LEU A 1 177 ? 3.435 -6.312 -7.718 1.00 96.69 177 LEU A N 1
ATOM 1430 C CA . LEU A 1 177 ? 3.193 -7.287 -6.672 1.00 96.69 177 LEU A CA 1
ATOM 1431 C C . LEU A 1 177 ? 2.770 -6.543 -5.419 1.00 96.69 177 LEU A C 1
ATOM 1433 O O . LEU A 1 177 ? 3.466 -5.627 -4.985 1.00 96.69 177 LEU A O 1
ATOM 1437 N N . THR A 1 178 ? 1.669 -6.982 -4.835 1.00 97.75 178 THR A N 1
ATOM 1438 C CA . THR A 1 178 ? 1.158 -6.469 -3.571 1.00 97.75 178 THR A CA 1
ATOM 1439 C C . THR A 1 178 ? 1.073 -7.615 -2.585 1.00 97.75 178 THR A C 1
ATOM 1441 O O . THR A 1 178 ? 0.504 -8.662 -2.894 1.00 97.75 178 THR A O 1
ATOM 1444 N N . ILE A 1 179 ? 1.606 -7.398 -1.393 1.00 98.25 179 ILE A N 1
ATOM 1445 C CA . ILE A 1 179 ? 1.368 -8.233 -0.220 1.00 98.25 179 ILE A CA 1
ATOM 1446 C C . ILE A 1 179 ? 0.852 -7.340 0.894 1.00 98.25 179 ILE A C 1
ATOM 1448 O O . ILE A 1 179 ? 1.307 -6.209 1.036 1.00 98.25 179 ILE A O 1
ATOM 1452 N N . GLY A 1 180 ? -0.075 -7.836 1.693 1.00 97.94 180 GLY A N 1
ATOM 1453 C CA . GLY A 1 180 ? -0.542 -7.101 2.856 1.00 97.94 180 GLY A CA 1
ATOM 1454 C C . GLY A 1 180 ? -1.383 -7.960 3.776 1.00 97.94 180 GLY A C 1
ATOM 1455 O O . GLY A 1 180 ? -1.559 -9.156 3.530 1.00 97.94 180 GLY A O 1
ATOM 1456 N N . ILE A 1 181 ? -1.915 -7.326 4.811 1.00 98.44 181 ILE A N 1
ATOM 1457 C CA . ILE A 1 181 ? -2.799 -7.943 5.793 1.00 98.44 181 ILE A CA 1
ATOM 1458 C C . ILE A 1 181 ? -4.031 -7.065 6.028 1.00 98.44 181 ILE A C 1
ATOM 1460 O O . ILE A 1 181 ? -3.910 -5.841 6.156 1.00 98.44 181 ILE A O 1
ATOM 1464 N N . VAL A 1 182 ? -5.210 -7.690 6.007 1.00 98.06 182 VAL A N 1
ATOM 1465 C CA . VAL A 1 182 ? -6.460 -7.120 6.524 1.00 98.06 182 VAL A CA 1
ATOM 1466 C C . VAL A 1 182 ? -6.552 -7.476 8.003 1.00 98.06 182 VAL A C 1
ATOM 1468 O O . VAL A 1 182 ? -6.060 -8.538 8.355 1.00 98.06 182 VAL A O 1
ATOM 1471 N N . GLY A 1 183 ? -7.168 -6.632 8.831 1.00 96.75 183 GLY A N 1
ATOM 1472 C CA . GLY A 1 183 ? -7.528 -6.956 10.222 1.00 96.75 183 GLY A CA 1
ATOM 1473 C C . GLY A 1 183 ? -6.706 -6.206 11.274 1.00 96.75 183 GLY A C 1
ATOM 1474 O O . GLY A 1 183 ? -6.033 -5.231 10.916 1.00 96.75 183 GLY A O 1
ATOM 1475 N N . PRO A 1 184 ? -6.729 -6.615 12.557 1.00 97.12 184 PRO A N 1
ATOM 1476 C CA . PRO A 1 184 ? -6.034 -5.914 13.638 1.00 97.12 184 PRO A CA 1
ATOM 1477 C C . PRO A 1 184 ? -4.535 -5.705 13.382 1.00 97.12 184 PRO A C 1
ATOM 1479 O O . PRO A 1 184 ? -3.998 -4.633 13.658 1.00 97.12 184 PRO A O 1
ATOM 1482 N N . SER A 1 185 ? -3.851 -6.669 12.756 1.00 97.31 185 SER A N 1
ATOM 1483 C CA . SER A 1 185 ? -2.426 -6.548 12.406 1.00 97.31 185 SER A CA 1
ATOM 1484 C C . SER A 1 185 ? -2.133 -5.441 11.386 1.00 97.31 185 SER A C 1
ATOM 1486 O O . SER A 1 185 ? -0.974 -5.074 11.183 1.00 97.31 185 SER A O 1
ATOM 1488 N N . SER A 1 186 ? -3.160 -4.901 10.728 1.00 96.81 186 SER A N 1
ATOM 1489 C CA . SER A 1 186 ? -3.029 -3.763 9.821 1.00 96.81 186 SER A CA 1
ATOM 1490 C C . SER A 1 186 ? -3.007 -2.404 10.533 1.00 96.81 186 SER A C 1
ATOM 1492 O O . SER A 1 186 ? -2.755 -1.404 9.862 1.00 96.81 186 SER A O 1
ATOM 1494 N N . LEU A 1 187 ? -3.237 -2.357 11.853 1.00 95.75 187 LEU A N 1
ATOM 1495 C CA . LEU A 1 187 ? -3.167 -1.163 12.711 1.00 95.75 187 LEU A CA 1
ATOM 1496 C C . LEU A 1 187 ? -4.131 -0.025 12.320 1.00 95.75 187 LEU A C 1
ATOM 1498 O O . LEU A 1 187 ? -3.772 1.162 12.316 1.00 95.75 187 LEU A O 1
ATOM 1502 N N . GLY A 1 188 ? -5.337 -0.400 11.889 1.00 91.75 188 GLY A N 1
ATOM 1503 C CA . GLY A 1 188 ? -6.366 0.542 11.449 1.00 91.75 188 GLY A CA 1
ATOM 1504 C C . GLY A 1 188 ? -6.893 1.421 12.579 1.00 91.75 188 GLY A C 1
ATOM 1505 O O . GLY A 1 188 ? -6.939 2.642 12.424 1.00 91.75 188 GLY A O 1
ATOM 1506 N N . GLU A 1 189 ? -7.232 0.802 13.712 1.00 91.38 189 GLU A N 1
ATOM 1507 C CA . GLU A 1 189 ? -7.735 1.468 14.917 1.00 91.38 189 GLU A CA 1
ATOM 1508 C C . GLU A 1 189 ? -6.754 2.526 15.405 1.00 91.38 189 GLU A C 1
ATOM 1510 O O . GLU A 1 189 ? -7.083 3.708 15.451 1.00 91.38 189 GLU A O 1
ATOM 1515 N N . GLU A 1 190 ? -5.502 2.138 15.629 1.00 91.12 190 GLU A N 1
ATOM 1516 C CA . GLU A 1 190 ? -4.470 3.021 16.160 1.00 91.12 190 GLU A CA 1
ATOM 1517 C C . GLU A 1 190 ? -4.185 4.188 15.213 1.00 91.12 190 GLU A C 1
ATOM 1519 O O . GLU A 1 190 ? -3.906 5.311 15.645 1.00 91.12 190 GLU A O 1
ATOM 1524 N N . THR A 1 191 ? -4.260 3.946 13.902 1.00 88.38 191 THR A N 1
ATOM 1525 C CA . THR A 1 191 ? -4.068 5.011 12.916 1.00 88.38 191 THR A CA 1
ATOM 1526 C C . THR A 1 191 ? -5.248 5.975 12.911 1.00 88.38 191 THR A C 1
ATOM 1528 O O . THR A 1 191 ? -5.042 7.193 12.892 1.00 88.38 191 THR A O 1
ATOM 1531 N N . GLN A 1 192 ? -6.478 5.459 12.959 1.00 84.75 192 GLN A N 1
ATOM 1532 C CA . GLN A 1 192 ? -7.672 6.293 13.018 1.00 84.75 192 GLN A CA 1
ATOM 1533 C C . GLN A 1 192 ? -7.708 7.110 14.313 1.00 84.75 192 GLN A C 1
ATOM 1535 O O . GLN A 1 192 ? -7.893 8.324 14.245 1.00 84.75 192 GLN A O 1
ATOM 1540 N N . GLU A 1 193 ? -7.436 6.496 15.464 1.00 83.19 193 GLU A N 1
ATOM 1541 C CA . GLU A 1 193 ? -7.310 7.174 16.756 1.00 83.19 193 GLU A CA 1
ATOM 1542 C C . GLU A 1 193 ? -6.235 8.264 16.723 1.00 83.19 193 GLU A C 1
ATOM 1544 O O . GLU A 1 193 ? -6.460 9.387 17.184 1.00 83.19 193 GLU A O 1
ATOM 1549 N N . ALA A 1 194 ? -5.066 7.986 16.134 1.00 82.44 194 ALA A N 1
ATOM 1550 C CA . ALA A 1 194 ? -3.999 8.973 16.017 1.00 82.44 194 ALA A CA 1
ATOM 1551 C C . ALA A 1 194 ? -4.445 10.192 15.195 1.00 82.44 194 ALA A C 1
ATOM 1553 O O . ALA A 1 194 ? -4.226 11.332 15.616 1.00 82.44 194 ALA A O 1
ATOM 1554 N N . VAL A 1 195 ? -5.107 9.972 14.055 1.00 77.31 195 VAL A N 1
ATOM 1555 C CA . VAL A 1 195 ? -5.647 11.041 13.202 1.00 77.31 195 VAL A CA 1
ATOM 1556 C C . VAL A 1 195 ? -6.763 11.800 13.925 1.00 77.31 195 VAL A C 1
ATOM 1558 O O . VAL A 1 195 ? -6.711 13.032 13.997 1.00 77.31 195 VAL A O 1
ATOM 1561 N N . HIS A 1 196 ? -7.730 11.097 14.514 1.00 74.94 196 HIS A N 1
ATOM 1562 C CA . HIS A 1 196 ? -8.853 11.693 15.235 1.00 74.94 196 HIS A CA 1
ATOM 1563 C C . HIS A 1 196 ? -8.348 12.526 16.410 1.00 74.94 196 HIS A C 1
ATOM 1565 O O . HIS A 1 196 ? -8.685 13.698 16.503 1.00 74.94 196 HIS A O 1
ATOM 1571 N N . SER A 1 197 ? -7.383 12.032 17.192 1.00 74.44 197 SER A N 1
ATOM 1572 C CA . SER A 1 197 ? -6.798 12.780 18.312 1.00 74.44 197 SER A CA 1
ATOM 1573 C C . SER A 1 197 ? -6.209 14.147 17.918 1.00 74.44 197 SER A C 1
ATOM 1575 O O . SER A 1 197 ? -6.077 15.034 18.779 1.00 74.44 197 SER A O 1
ATOM 1577 N N . VAL A 1 198 ? -5.839 14.316 16.640 1.00 70.94 198 VAL A N 1
ATOM 1578 C CA . VAL A 1 198 ? -5.261 15.532 16.064 1.00 70.94 198 VAL A CA 1
ATOM 1579 C C . VAL A 1 198 ? -6.313 16.404 15.383 1.00 70.94 198 VAL A C 1
ATOM 1581 O O . VAL A 1 198 ? -6.238 17.627 15.548 1.00 70.94 198 VAL A O 1
ATOM 1584 N N . PHE A 1 199 ? -7.259 15.841 14.629 1.00 68.12 199 PHE A N 1
ATOM 1585 C CA . PHE A 1 199 ? -8.144 16.600 13.730 1.00 68.12 199 PHE A CA 1
ATOM 1586 C C . PHE A 1 199 ? -9.615 16.641 14.145 1.00 68.12 199 PHE A C 1
ATOM 1588 O O . PHE A 1 199 ? -10.278 17.611 13.785 1.00 68.12 199 PHE A O 1
ATOM 1595 N N . ASP A 1 200 ? -10.090 15.679 14.930 1.00 65.31 200 ASP A N 1
ATOM 1596 C CA . ASP A 1 200 ? -11.504 15.526 15.280 1.00 65.31 200 ASP A CA 1
ATOM 1597 C C . ASP A 1 200 ? -11.686 15.241 16.785 1.00 65.31 200 ASP A C 1
ATOM 1599 O O . ASP A 1 200 ? -10.721 15.182 17.545 1.00 65.31 200 ASP A O 1
ATOM 1603 N N . ASN A 1 201 ? -12.930 15.142 17.240 1.00 62.72 201 ASN A N 1
ATOM 1604 C CA . ASN A 1 201 ? -13.296 14.763 18.602 1.00 62.72 201 ASN A CA 1
ATOM 1605 C C . ASN A 1 201 ? -14.276 13.573 18.647 1.00 62.72 201 ASN A C 1
ATOM 1607 O O . ASN A 1 201 ? -14.705 13.221 19.743 1.00 62.72 201 ASN A O 1
ATOM 1611 N N . THR A 1 202 ? -14.669 12.992 17.509 1.00 73.12 202 THR A N 1
ATOM 1612 C CA . THR A 1 202 ? -15.509 11.784 17.484 1.00 73.12 202 THR A CA 1
ATOM 1613 C C . THR A 1 202 ? -14.628 10.543 17.566 1.00 73.12 202 THR A C 1
ATOM 1615 O O . THR A 1 202 ? -13.796 10.323 16.687 1.00 73.12 202 THR A O 1
ATOM 1618 N N . ASP A 1 203 ? -14.809 9.729 18.603 1.00 78.50 203 ASP A N 1
ATOM 1619 C CA . ASP A 1 203 ? -14.010 8.522 18.825 1.00 78.50 203 ASP A CA 1
ATOM 1620 C C . ASP A 1 203 ? -14.748 7.292 18.267 1.00 78.50 203 ASP A C 1
ATOM 1622 O O . ASP A 1 203 ? -15.850 6.997 18.734 1.00 78.50 203 ASP A O 1
ATOM 1626 N N . PRO A 1 204 ? -14.175 6.554 17.299 1.00 85.44 204 PRO A N 1
ATOM 1627 C CA . PRO A 1 204 ? -14.796 5.348 16.760 1.00 85.44 204 PRO A CA 1
ATOM 1628 C C . PRO A 1 204 ? -14.877 4.259 17.839 1.00 85.44 204 PRO A C 1
ATOM 1630 O O . PRO A 1 204 ? -13.889 3.999 18.516 1.00 85.44 204 PRO A O 1
ATOM 1633 N N . GLN A 1 205 ? -16.035 3.615 17.996 1.00 89.88 205 GLN A N 1
ATOM 1634 C CA . GLN A 1 205 ? -16.276 2.647 19.082 1.00 89.88 205 GLN A CA 1
ATOM 1635 C C . GLN A 1 205 ? -16.476 1.198 18.603 1.00 89.88 205 GLN A C 1
ATOM 1637 O O . GLN A 1 205 ? -16.683 0.304 19.420 1.00 89.88 205 GLN A O 1
ATOM 1642 N N . GLY A 1 206 ? -16.449 0.954 17.289 1.00 92.00 206 GLY A N 1
ATOM 1643 C CA . GLY A 1 206 ? -16.799 -0.345 16.704 1.00 92.00 206 GLY A CA 1
ATOM 1644 C C . GLY A 1 206 ? -15.624 -1.257 16.331 1.00 92.00 206 GLY A C 1
ATOM 1645 O O . GLY A 1 206 ? -15.876 -2.342 15.805 1.00 92.00 206 GLY A O 1
ATOM 1646 N N . TRP A 1 207 ? -14.368 -0.855 16.578 1.00 94.38 207 TRP A N 1
ATOM 1647 C CA . TRP A 1 207 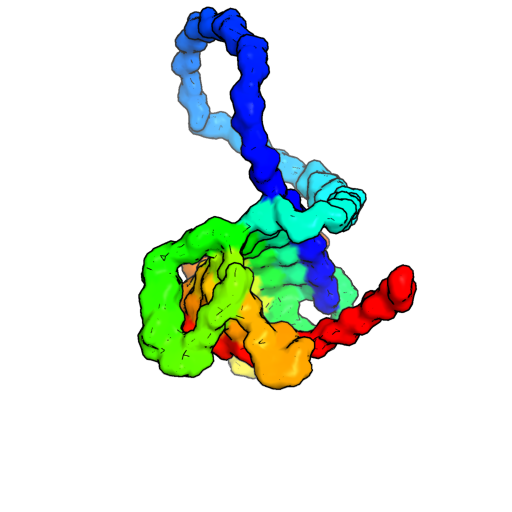? -13.160 -1.590 16.153 1.00 94.38 207 TRP A CA 1
ATOM 1648 C C . TRP A 1 207 ? -13.043 -3.010 16.728 1.00 94.38 207 TRP A C 1
ATOM 1650 O O . TRP A 1 207 ? -12.455 -3.877 16.079 1.00 94.38 207 TRP A O 1
ATOM 1660 N N . ASP A 1 208 ? -13.693 -3.292 17.860 1.00 94.94 208 ASP A N 1
ATOM 1661 C CA . ASP A 1 208 ? -13.823 -4.645 18.422 1.00 94.94 208 ASP A CA 1
ATOM 1662 C C . ASP A 1 208 ? -14.571 -5.624 17.490 1.00 94.94 208 ASP A C 1
ATOM 1664 O O . ASP A 1 208 ? -14.431 -6.839 17.626 1.00 94.94 208 ASP A O 1
ATOM 1668 N N . ASN A 1 209 ? -15.358 -5.115 16.532 1.00 94.69 209 ASN A N 1
ATOM 1669 C CA . ASN A 1 209 ? -16.111 -5.903 15.548 1.00 94.69 209 ASN A CA 1
ATOM 1670 C C . ASN A 1 209 ? -15.466 -5.883 14.145 1.00 94.69 209 ASN A C 1
ATOM 1672 O O . ASN A 1 209 ? -16.146 -6.160 13.152 1.00 94.69 209 ASN A O 1
ATOM 1676 N N . GLN A 1 210 ? -14.191 -5.492 14.028 1.00 95.50 210 GLN A N 1
ATOM 1677 C CA . GLN A 1 210 ? -13.492 -5.444 12.740 1.00 95.50 210 GLN A CA 1
ATOM 1678 C C . GLN A 1 210 ? -13.266 -6.839 12.132 1.00 95.50 210 GLN A C 1
ATOM 1680 O O . GLN A 1 210 ? -13.345 -7.857 12.819 1.00 95.50 210 GLN A O 1
ATOM 1685 N N . LEU A 1 211 ? -12.950 -6.886 10.834 1.00 96.31 211 LEU A N 1
ATOM 1686 C CA . LEU A 1 211 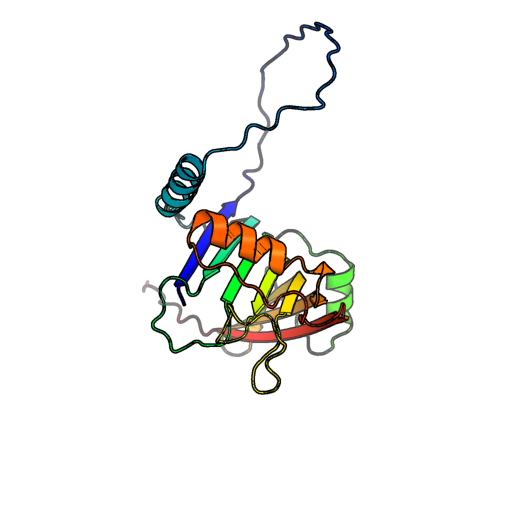? -12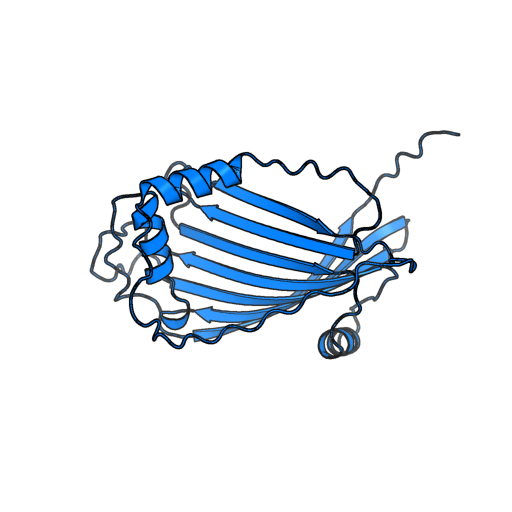.520 -8.127 10.179 1.00 96.31 211 LEU A CA 1
ATOM 1687 C C . LEU A 1 211 ? -11.274 -8.718 10.850 1.00 96.31 211 LEU A C 1
ATOM 1689 O O . LEU A 1 211 ? -10.381 -7.981 11.255 1.00 96.31 211 LEU A O 1
ATOM 1693 N N . GLU A 1 212 ? -11.195 -10.046 10.922 1.00 97.56 212 GLU A N 1
ATOM 1694 C CA . GLU A 1 212 ? -10.024 -10.751 11.453 1.00 97.56 212 GLU A CA 1
ATOM 1695 C C . GLU A 1 212 ? -8.806 -10.663 10.514 1.00 97.56 212 GLU A C 1
ATOM 1697 O O . GLU A 1 212 ? -8.894 -10.214 9.368 1.00 97.56 212 GLU A O 1
ATOM 1702 N N . ASP A 1 213 ? -7.650 -11.104 11.022 1.00 98.44 213 ASP A N 1
ATOM 1703 C CA . ASP A 1 213 ? -6.394 -11.079 10.280 1.00 98.44 213 ASP A CA 1
ATOM 1704 C C . ASP A 1 213 ? -6.416 -12.006 9.055 1.00 98.44 213 ASP A C 1
ATOM 1706 O O . ASP A 1 213 ? -6.416 -13.234 9.174 1.00 98.44 213 ASP A O 1
ATOM 1710 N N . GLU A 1 214 ? -6.328 -11.416 7.862 1.00 98.31 214 GLU A N 1
ATOM 1711 C CA . GLU A 1 214 ? -6.269 -12.145 6.595 1.00 98.31 214 GLU A CA 1
ATOM 1712 C C . GLU A 1 214 ? -5.135 -11.632 5.699 1.00 98.31 214 GLU A C 1
ATOM 1714 O O . GLU A 1 214 ? -5.055 -10.453 5.348 1.00 98.31 214 GLU A O 1
ATOM 1719 N N . LEU A 1 215 ? -4.243 -12.536 5.279 1.00 98.19 215 LEU A N 1
ATOM 1720 C CA . LEU A 1 215 ? -3.164 -12.205 4.348 1.00 98.19 215 LEU A CA 1
ATOM 1721 C C . LEU A 1 215 ? -3.709 -12.078 2.918 1.00 98.19 215 LEU A C 1
ATOM 1723 O O . LEU A 1 215 ? -4.298 -13.017 2.383 1.00 98.19 215 LEU A O 1
ATOM 1727 N N . GLY A 1 216 ? -3.410 -10.963 2.255 1.00 97.44 216 GLY A N 1
ATOM 1728 C CA . GLY A 1 216 ? -3.730 -10.753 0.846 1.00 97.44 216 GLY A CA 1
ATOM 1729 C C . GLY A 1 216 ? -2.484 -10.714 -0.038 1.00 97.44 216 GLY A C 1
ATOM 1730 O O . GLY A 1 216 ? -1.436 -10.175 0.326 1.00 97.44 216 GLY A O 1
ATOM 1731 N N . LEU A 1 217 ? -2.617 -11.272 -1.239 1.00 97.69 217 LEU A N 1
ATOM 1732 C CA . LEU A 1 217 ? -1.604 -11.242 -2.290 1.00 97.69 217 LEU A CA 1
ATOM 1733 C C . LEU A 1 217 ? -2.271 -10.839 -3.603 1.00 97.69 217 LEU A C 1
ATOM 1735 O O . LEU A 1 217 ? -3.250 -11.458 -4.018 1.00 97.69 217 LEU A O 1
ATOM 1739 N N . ASN A 1 218 ? -1.734 -9.823 -4.276 1.00 96.50 218 ASN A N 1
ATOM 1740 C CA . ASN A 1 218 ? -2.223 -9.383 -5.578 1.00 96.50 218 ASN A CA 1
ATOM 1741 C C . ASN A 1 218 ? -1.079 -9.327 -6.592 1.00 96.50 218 ASN A C 1
ATOM 1743 O O . ASN A 1 218 ? 0.016 -8.833 -6.317 1.00 96.50 218 ASN A O 1
ATOM 1747 N N . PHE A 1 219 ? -1.366 -9.839 -7.784 1.00 95.00 219 PHE A N 1
ATOM 1748 C CA . PHE A 1 219 ? -0.526 -9.706 -8.956 1.00 95.00 219 PHE A CA 1
ATOM 1749 C C . PHE A 1 219 ? -1.267 -8.857 -9.988 1.00 95.00 219 PHE A C 1
ATOM 1751 O O . PHE A 1 219 ? -2.309 -9.264 -10.503 1.00 95.00 219 PHE A O 1
ATOM 1758 N N . THR A 1 220 ? -0.714 -7.696 -10.329 1.00 94.19 220 THR A N 1
ATOM 1759 C CA . THR A 1 220 ? -1.313 -6.782 -11.303 1.00 94.19 220 THR A CA 1
ATOM 1760 C C . THR A 1 220 ? -0.393 -6.594 -12.503 1.00 94.19 220 THR A C 1
ATOM 1762 O O . THR A 1 220 ? 0.785 -6.264 -12.370 1.00 94.19 220 THR A O 1
ATOM 1765 N N . PHE A 1 221 ? -0.957 -6.750 -13.701 1.00 93.50 221 PHE A N 1
ATOM 1766 C CA . PHE A 1 221 ? -0.319 -6.378 -14.959 1.00 93.50 221 PHE A CA 1
ATOM 1767 C C . PHE A 1 221 ? -1.103 -5.245 -15.622 1.00 93.50 221 PHE A C 1
ATOM 1769 O O . PHE A 1 221 ? -2.304 -5.361 -15.860 1.00 93.50 221 PHE A O 1
ATOM 1776 N N . LEU A 1 222 ? -0.407 -4.161 -15.959 1.00 91.44 222 LEU A N 1
ATOM 1777 C CA . LEU A 1 222 ? -0.973 -2.994 -16.623 1.00 91.44 222 LEU A CA 1
ATOM 1778 C C . LEU A 1 222 ? -0.252 -2.750 -17.949 1.00 91.44 222 LEU A C 1
ATOM 1780 O O . LEU A 1 222 ? 0.968 -2.630 -17.988 1.00 91.44 222 LEU A O 1
ATOM 1784 N N . ASN A 1 223 ? -1.017 -2.590 -19.028 1.00 90.12 223 ASN A N 1
ATOM 1785 C CA . ASN A 1 223 ? -0.518 -2.112 -20.316 1.00 90.12 223 ASN A CA 1
ATOM 1786 C C . ASN A 1 223 ? -1.300 -0.858 -20.716 1.00 90.12 223 ASN A C 1
ATOM 1788 O O . ASN A 1 223 ? -2.476 -0.932 -21.074 1.00 90.12 223 ASN A O 1
ATOM 1792 N N . LYS A 1 224 ? -0.652 0.305 -20.641 1.00 87.19 224 LYS A N 1
ATOM 1793 C CA . LYS A 1 224 ? -1.257 1.607 -20.937 1.00 87.19 224 LYS A CA 1
ATOM 1794 C C . LYS A 1 224 ? -0.628 2.208 -22.185 1.00 87.19 224 LYS A C 1
ATOM 1796 O O . LYS A 1 224 ? 0.589 2.277 -22.301 1.00 87.19 224 LYS A O 1
ATOM 1801 N N . SER A 1 225 ? -1.452 2.694 -23.112 1.00 84.00 225 SER A N 1
ATOM 1802 C CA . SER A 1 225 ? -0.985 3.484 -24.256 1.00 84.00 225 SER A CA 1
ATOM 1803 C C . SER A 1 225 ? -1.158 4.963 -23.985 1.00 84.00 225 SER A C 1
ATOM 1805 O O . SER A 1 225 ? -2.239 5.392 -23.582 1.00 84.00 225 SER A O 1
ATOM 1807 N N . ARG A 1 226 ? -0.114 5.749 -24.246 1.00 73.00 226 ARG A N 1
ATOM 1808 C CA . ARG A 1 226 ? -0.203 7.204 -24.286 1.00 73.00 226 ARG A CA 1
ATOM 1809 C C . ARG A 1 226 ? 0.183 7.674 -25.682 1.00 73.00 226 ARG A C 1
ATOM 1811 O O . ARG A 1 226 ? 1.259 7.368 -26.184 1.00 73.00 226 ARG A O 1
ATOM 1818 N N . ARG A 1 227 ? -0.708 8.438 -26.312 1.00 59.09 227 ARG A N 1
ATOM 1819 C CA . ARG A 1 227 ? -0.376 9.194 -27.519 1.00 59.09 227 ARG A CA 1
ATOM 1820 C C . ARG A 1 227 ? 0.178 10.535 -27.056 1.00 59.09 227 ARG A C 1
ATOM 1822 O O . ARG A 1 227 ? -0.586 11.379 -26.595 1.00 59.09 227 ARG A O 1
ATOM 1829 N N . ILE A 1 228 ? 1.495 10.698 -27.094 1.00 53.25 228 ILE A N 1
ATOM 1830 C CA . ILE A 1 228 ? 2.097 12.021 -26.952 1.00 53.25 228 ILE A CA 1
ATOM 1831 C C . ILE A 1 228 ? 1.944 12.670 -28.326 1.00 53.25 228 ILE A C 1
ATOM 1833 O O . ILE A 1 228 ? 2.547 12.217 -29.294 1.00 53.25 228 ILE A O 1
ATOM 1837 N N . TYR A 1 229 ? 1.072 13.671 -28.446 1.00 40.88 229 TYR A N 1
ATOM 1838 C CA . TYR A 1 229 ? 1.182 14.591 -29.571 1.00 40.88 229 TYR A CA 1
ATOM 1839 C C . TYR A 1 229 ? 2.454 15.391 -29.315 1.00 40.88 229 TYR A C 1
ATOM 1841 O O . TYR A 1 229 ? 2.459 16.287 -28.473 1.00 40.88 229 TYR A O 1
ATOM 1849 N N . GLY A 1 230 ? 3.546 15.007 -29.975 1.00 35.38 230 GLY A N 1
ATOM 1850 C CA . GLY A 1 230 ? 4.685 15.894 -30.127 1.00 35.38 230 GLY A CA 1
ATOM 1851 C C . GLY A 1 230 ? 4.178 17.122 -30.864 1.00 35.38 230 GLY A C 1
ATOM 1852 O O . GLY A 1 230 ? 3.837 17.044 -32.042 1.00 35.38 230 GLY A O 1
ATOM 1853 N N . PHE A 1 231 ? 4.040 18.238 -30.155 1.00 31.19 231 PHE A N 1
ATOM 1854 C CA . PHE A 1 231 ? 4.076 19.530 -30.811 1.00 31.19 231 PHE A CA 1
ATOM 1855 C C . PHE A 1 231 ? 5.544 19.710 -31.193 1.00 31.19 231 PHE A C 1
ATOM 1857 O O . PHE A 1 231 ? 6.339 20.225 -30.410 1.00 31.19 231 PHE A O 1
ATOM 1864 N N . ASP A 1 232 ? 5.915 19.182 -32.361 1.00 33.41 232 ASP A N 1
ATOM 1865 C CA . ASP A 1 232 ? 7.094 19.659 -33.064 1.00 33.41 232 ASP A CA 1
ATOM 1866 C C . ASP A 1 232 ? 6.878 21.164 -33.226 1.00 33.41 232 ASP A C 1
ATOM 1868 O O . ASP A 1 232 ? 6.051 21.614 -34.026 1.00 33.41 232 ASP A O 1
ATOM 1872 N N . MET A 1 233 ? 7.570 21.962 -32.413 1.00 28.61 233 MET A N 1
ATOM 1873 C CA . MET A 1 233 ? 7.791 23.351 -32.771 1.00 28.61 233 MET A CA 1
ATOM 1874 C C . MET A 1 233 ? 8.698 23.333 -33.995 1.00 28.61 233 MET A C 1
ATOM 1876 O O . MET A 1 233 ? 9.908 23.188 -33.892 1.00 28.61 233 MET A O 1
ATOM 1880 N N . VAL A 1 234 ? 8.034 23.347 -35.148 1.00 31.97 234 VAL A N 1
ATOM 1881 C CA . VAL A 1 234 ? 8.392 24.032 -36.388 1.00 31.97 234 VAL A CA 1
ATOM 1882 C C . VAL A 1 234 ? 9.834 24.563 -36.431 1.00 31.97 234 VAL A C 1
ATOM 1884 O O . VAL A 1 234 ? 10.123 25.581 -35.811 1.00 31.97 234 VAL A O 1
ATOM 1887 N N . GLN A 1 235 ? 10.612 23.898 -37.296 1.00 31.69 235 GLN A N 1
ATOM 1888 C CA . GLN A 1 235 ? 11.782 24.343 -38.079 1.00 31.69 235 GLN A CA 1
ATOM 1889 C C . GLN A 1 235 ? 13.073 24.735 -37.354 1.00 31.69 235 GLN A C 1
ATOM 1891 O O . GLN A 1 235 ? 13.118 25.785 -36.683 1.00 31.69 235 GLN A O 1
#

Secondary structure (DSSP, 8-state):
-EEEEEEEEE-------------------------S------HHHHHHHHHHHTS--------S--SEEEEEEEEE-TTS-S--TT--EEEEEEEEESSPPPHHHHHHHHT-TTPPP-SEEEEEEEEEEEEE--S-SS--S--TTSPPPEEEEEEEEEEEEEEEETTTEEEEEEEEEEEEEESGGG-HHHHHHHHHHHH--PPP--GGGSPP-EEEEEEEEEEEEE---------

Radius of gyration: 23.59 Å; chains: 1; bounding box: 67×41×69 Å

pLDDT: mean 71.75, std 24.5, range [25.0, 98.44]

Sequence (235 aa):
MTILSLSKCYSRQRATVESNCSLAAEKKKRSTSINDQIPFVSKRVFRVLLLSLLVTGIDCRAEENYDSFISLQLENDLWGSNDDRFYTHGSKFSWATNEPAPEFLTRLTELLPFYKKGPIERHGFEIGQAIFTPEDIEATALIEDDRPYASWLYLNTGIGHVYRDRGDRDRLNMLLLTIGIVGPSSLGEETQEAVHSVFDNTDPQGWDNQLEDELGLNFTFLNKSRRIYGFDMVQ

Foldseek 3Di:
DDKDKDKDFADDPPDDDDDDDDDDDDDDDDDDDPDDDPDPPDLVNVLVVVVVVVPPPPPPPDDPDTFKMKMWMKDACLPPPPDPQWWGIKIKIKMKGQPDDDVVQVVVLVVDPPRDAAPGKMKMKMWMKTWTPGNDQQDQDDDPVTDATKMKTKMKIKMWHWHADPPGKIKIKMKMKMKIKMAVVSVRQVVVCVVCVNRHDDHGNHNVRHDHIDIDIDIDIDIDIDDPPPPPPDD